Protein AF-0000000075265150 (afdb_homodimer)

Structure (mmCIF, N/CA/C/O backbone):
data_AF-0000000075265150-model_v1
#
loop_
_entity.id
_entity.type
_entity.pdbx_description
1 polymer Cyclin
#
loop_
_atom_site.group_PDB
_atom_site.id
_atom_site.type_symbol
_atom_site.label_atom_id
_atom_site.label_alt_id
_atom_site.label_comp_id
_atom_site.label_asym_id
_atom_site.label_entity_id
_atom_site.label_seq_id
_atom_site.pdbx_PDB_ins_code
_atom_site.Cartn_x
_atom_site.Cartn_y
_atom_site.Cartn_z
_atom_site.occupancy
_atom_site.B_iso_or_equiv
_atom_site.auth_seq_id
_atom_site.auth_comp_id
_atom_site.auth_asym_id
_atom_site.auth_atom_id
_atom_site.pdbx_PDB_model_num
ATOM 1 N N . MET A 1 1 ? -24.859 6.969 15 1 17.39 1 MET A N 1
ATOM 2 C CA . MET A 1 1 ? -23.625 6.465 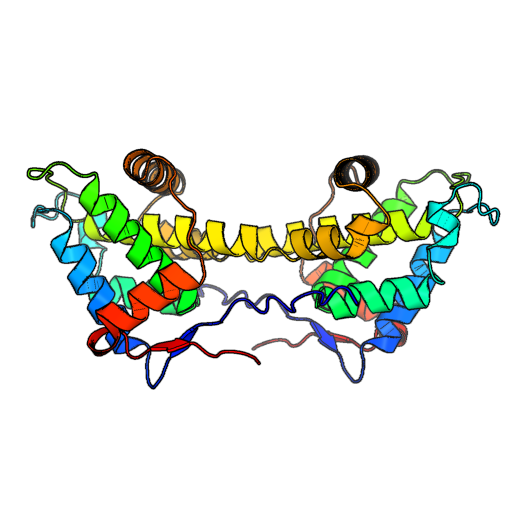15.578 1 17.39 1 MET A CA 1
ATOM 3 C C . MET A 1 1 ? -22.844 5.637 14.562 1 17.39 1 MET A C 1
ATOM 5 O O . MET A 1 1 ? -23.266 4.535 14.203 1 17.39 1 MET A O 1
ATOM 9 N N . MET A 1 2 ? -22.484 6.297 13.523 1 19.95 2 MET A N 1
ATOM 10 C CA . MET A 1 2 ? -22.016 5.691 12.273 1 19.95 2 MET A CA 1
ATOM 11 C C . MET A 1 2 ? -20.828 4.762 12.531 1 19.95 2 MET A C 1
ATOM 13 O O . MET A 1 2 ? -19.812 5.184 13.094 1 19.95 2 MET A O 1
ATOM 17 N N . MET A 1 3 ? -21.172 3.613 12.992 1 20.61 3 MET A N 1
ATOM 18 C CA . MET A 1 3 ? -20.234 2.529 13.258 1 20.61 3 MET A CA 1
ATOM 19 C C . MET A 1 3 ? -19.188 2.43 12.156 1 20.61 3 MET A C 1
ATOM 21 O O . MET A 1 3 ? -19.516 2.244 10.984 1 20.61 3 MET A O 1
ATOM 25 N N . VAL A 1 4 ? -18.453 3.539 11.984 1 28.7 4 VAL A N 1
ATOM 26 C CA . VAL A 1 4 ? -17.266 3.377 11.148 1 28.7 4 VAL A CA 1
ATOM 27 C C . VAL A 1 4 ? -16.719 1.956 11.289 1 28.7 4 VAL A C 1
ATOM 29 O O . VAL A 1 4 ? -16.312 1.546 12.375 1 28.7 4 VAL A O 1
ATOM 32 N N . THR A 1 5 ? -17.469 1.036 10.789 1 29.97 5 THR A N 1
ATOM 33 C CA . THR A 1 5 ? -17.062 -0.361 10.688 1 29.97 5 THR A CA 1
ATOM 34 C C . THR A 1 5 ? -15.57 -0.469 10.438 1 29.97 5 THR A C 1
ATOM 36 O O . THR A 1 5 ? -15.031 0.211 9.562 1 29.97 5 THR A O 1
ATOM 39 N N . GLU A 1 6 ? -14.773 -0.465 11.461 1 33.06 6 GLU A N 1
ATOM 40 C CA . GLU A 1 6 ? -13.375 -0.857 11.641 1 33.06 6 GLU A CA 1
ATOM 41 C C . GLU A 1 6 ? -12.938 -1.839 10.562 1 33.06 6 GLU A C 1
ATOM 43 O O . GLU A 1 6 ? -13.289 -3.02 10.602 1 33.06 6 GLU A O 1
ATOM 48 N N . THR A 1 7 ? -13.328 -1.73 9.422 1 37.16 7 THR A N 1
ATOM 49 C CA . THR A 1 7 ? -13.039 -2.719 8.391 1 37.16 7 THR A CA 1
ATOM 50 C C . THR A 1 7 ? -11.586 -3.18 8.484 1 37.16 7 THR A C 1
ATOM 52 O O . THR A 1 7 ? -10.688 -2.516 7.969 1 37.16 7 THR A O 1
ATOM 55 N N . THR A 1 8 ? -11.141 -3.416 9.641 1 41.34 8 THR A N 1
ATOM 56 C CA . THR A 1 8 ? -10 -4.309 9.773 1 41.34 8 THR A CA 1
ATOM 57 C C . THR A 1 8 ? -10.086 -5.461 8.781 1 41.34 8 THR A C 1
ATOM 59 O O . THR A 1 8 ? -11.055 -6.223 8.789 1 41.34 8 THR A O 1
ATOM 62 N N . SER A 1 9 ? -9.914 -5.219 7.613 1 46.19 9 SER A N 1
ATOM 63 C CA . SER A 1 9 ? -9.945 -6.285 6.613 1 46.19 9 SER A CA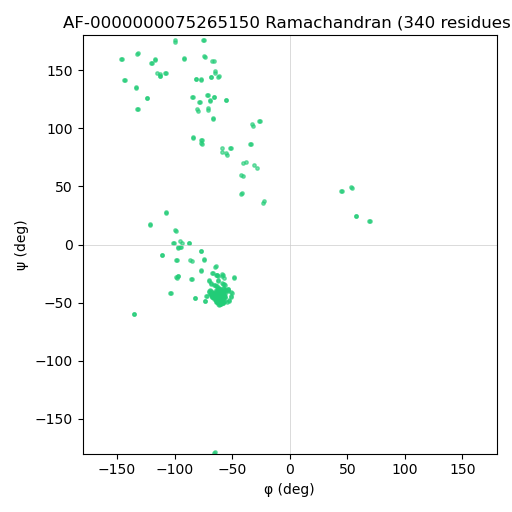 1
ATOM 64 C C . SER A 1 9 ? -9.547 -7.625 7.223 1 46.19 9 SER A C 1
ATOM 66 O O . SER A 1 9 ? -8.586 -7.703 7.988 1 46.19 9 SER A O 1
ATOM 68 N N . PRO A 1 10 ? -10.578 -8.5 7.414 1 49.16 10 PRO A N 1
ATOM 69 C CA . PRO A 1 10 ? -10.234 -9.836 7.883 1 49.16 10 PRO A CA 1
ATOM 70 C C . PRO A 1 10 ? -8.867 -10.305 7.375 1 49.16 10 PRO A C 1
ATOM 72 O O . PRO A 1 10 ? -8.508 -10.031 6.227 1 49.16 10 PRO A O 1
ATOM 75 N N . THR A 1 11 ? -7.945 -10.203 8.289 1 63.84 11 THR A N 1
ATOM 76 C CA . THR A 1 11 ? -6.621 -10.711 7.949 1 63.84 11 THR A CA 1
ATOM 77 C C . THR A 1 11 ? -6.566 -12.227 8.094 1 63.84 11 THR A C 1
ATOM 79 O O . THR A 1 11 ? -7.129 -12.789 9.039 1 63.84 11 THR A O 1
ATOM 82 N N . LEU A 1 12 ? -6.375 -12.891 7.023 1 72.81 12 LEU A N 1
ATOM 83 C CA . LEU A 1 12 ? -6.098 -14.328 7.051 1 72.81 12 LEU A CA 1
ATOM 84 C C . LEU A 1 12 ? -4.754 -14.609 7.715 1 72.81 12 LEU A C 1
ATOM 86 O O . LEU A 1 12 ? -3.785 -13.875 7.496 1 72.81 12 LEU A O 1
ATOM 90 N N . THR A 1 13 ? -4.855 -15.461 8.664 1 74.06 13 THR A N 1
ATOM 91 C CA . THR A 1 13 ? -3.605 -15.898 9.273 1 74.06 13 THR A CA 1
ATOM 92 C C . THR A 1 13 ? -3.416 -17.406 9.117 1 74.06 13 THR A C 1
ATOM 94 O O . THR A 1 13 ? -4.383 -18.141 8.906 1 74.06 13 THR A O 1
ATOM 97 N N . PHE A 1 14 ? -2.188 -17.781 9.18 1 72.31 14 PHE A N 1
ATOM 98 C CA . PHE A 1 14 ? -1.877 -19.203 9.062 1 72.31 14 PHE A CA 1
ATOM 99 C C . PHE A 1 14 ? -2.178 -19.938 10.359 1 72.31 14 PHE A C 1
ATOM 101 O O . PHE A 1 14 ? -1.918 -19.422 11.445 1 72.31 14 PHE A O 1
ATOM 108 N N . ARG A 1 15 ? -2.678 -21.125 10.305 1 69.81 15 ARG A N 1
ATOM 109 C CA . ARG A 1 15 ? -2.885 -21.938 11.492 1 69.81 15 ARG A CA 1
ATOM 110 C C . ARG A 1 15 ? -1.556 -22.453 12.047 1 69.81 15 ARG A C 1
ATOM 112 O O . ARG A 1 15 ? -1.328 -22.422 13.258 1 69.81 15 ARG A O 1
ATOM 119 N N . SER A 1 16 ? -0.742 -22.906 11.18 1 72.94 16 SER A N 1
ATOM 120 C CA . SER A 1 16 ? 0.513 -23.5 11.625 1 72.94 16 SER A CA 1
ATOM 121 C C . SER A 1 16 ? 1.687 -23.016 10.773 1 72.94 16 SER A C 1
ATOM 123 O O . SER A 1 16 ? 2.699 -22.562 11.312 1 72.94 16 SER A O 1
ATOM 125 N N . SER A 1 17 ? 1.645 -23.266 9.445 1 82.38 17 SER A N 1
ATOM 126 C CA . SER A 1 17 ? 2.717 -22.906 8.523 1 82.38 17 SER A CA 1
ATOM 127 C C . SER A 1 17 ? 2.158 -22.516 7.16 1 82.38 17 SER A C 1
ATOM 129 O O . SER A 1 17 ? 1.021 -22.844 6.824 1 82.38 17 SER A O 1
ATOM 131 N N . PRO A 1 18 ? 2.932 -21.828 6.465 1 88.31 18 PRO A N 1
ATOM 132 C CA . PRO A 1 18 ? 2.486 -21.438 5.121 1 88.31 18 PRO A CA 1
ATOM 133 C C . PRO A 1 18 ? 2.584 -22.578 4.117 1 88.31 18 PRO A C 1
ATOM 135 O O . PRO A 1 18 ? 2.078 -22.469 2.998 1 88.31 18 PRO A O 1
ATOM 138 N N . GLU A 1 19 ? 3.113 -23.703 4.445 1 90.19 19 GLU A N 1
ATOM 139 C CA . GLU A 1 19 ? 3.467 -24.781 3.527 1 90.19 19 GLU A CA 1
ATOM 140 C C . GLU A 1 19 ? 2.227 -25.344 2.846 1 90.19 19 GLU A C 1
ATOM 142 O O . GLU A 1 19 ? 2.227 -25.578 1.636 1 90.19 19 GLU A O 1
ATOM 147 N N . PRO A 1 20 ? 1.192 -25.641 3.617 1 88.81 20 PRO A N 1
ATOM 148 C CA . PRO A 1 20 ? 0.007 -26.172 2.949 1 88.81 20 PRO A CA 1
ATOM 149 C C . PRO A 1 20 ? -0.546 -25.234 1.878 1 88.81 20 PRO A C 1
ATOM 151 O O . PRO A 1 20 ? -0.931 -25.688 0.796 1 88.81 20 PRO A O 1
ATOM 154 N N . LEU A 1 21 ? -0.652 -24 2.15 1 90.62 21 LEU A N 1
ATOM 155 C CA . LEU A 1 21 ? -1.151 -23.016 1.196 1 90.62 21 LEU A CA 1
ATOM 156 C C . LEU A 1 21 ? -0.242 -22.938 -0.024 1 90.62 21 LEU A C 1
ATOM 158 O O . LEU A 1 21 ? -0.722 -22.859 -1.157 1 90.62 21 LEU A O 1
ATOM 162 N N . LEU A 1 22 ? 1.057 -22.938 0.179 1 94 22 LEU A N 1
ATOM 163 C CA . LEU A 1 22 ? 2.012 -22.875 -0.923 1 94 22 LEU A CA 1
ATOM 164 C C . LEU A 1 22 ? 1.916 -24.125 -1.789 1 94 22 LEU A C 1
ATOM 166 O O . LEU A 1 22 ? 2.006 -24.047 -3.016 1 94 22 LEU A O 1
ATOM 170 N N . SER A 1 23 ? 1.795 -25.234 -1.116 1 93.19 23 SER A N 1
ATOM 171 C CA . SER A 1 23 ? 1.625 -26.484 -1.846 1 93.19 23 SER A CA 1
ATOM 172 C C . SER A 1 23 ? 0.352 -26.469 -2.684 1 93.19 23 SER A C 1
ATOM 174 O O . SER A 1 23 ? 0.346 -26.938 -3.822 1 93.19 23 SER A O 1
ATOM 176 N N . TYR A 1 24 ? -0.684 -26 -2.074 1 93 24 TYR A N 1
ATOM 177 C CA . TYR A 1 24 ? -1.94 -25.875 -2.805 1 93 24 TYR A CA 1
ATOM 178 C C . TYR A 1 24 ? -1.782 -24.938 -4.004 1 93 24 TYR A C 1
ATOM 180 O O . TYR A 1 24 ? -2.346 -25.203 -5.074 1 93 24 TYR A O 1
ATOM 188 N N . MET A 1 25 ? -1.113 -23.875 -3.861 1 94.19 25 MET A N 1
ATOM 189 C CA . MET A 1 25 ? -0.831 -22.938 -4.941 1 94.19 25 MET A CA 1
ATOM 190 C C . MET A 1 25 ? -0.137 -23.641 -6.105 1 94.19 25 MET A C 1
ATOM 192 O O . MET A 1 25 ? -0.49 -23.422 -7.266 1 94.19 25 MET A O 1
ATOM 196 N N . VAL A 1 26 ? 0.837 -24.453 -5.789 1 95.25 26 VAL A N 1
ATOM 197 C CA . VAL A 1 26 ? 1.575 -25.188 -6.805 1 95.25 26 VAL A CA 1
ATOM 198 C C . VAL A 1 26 ? 0.621 -26.109 -7.574 1 95.25 26 VAL A C 1
ATOM 200 O O . VAL A 1 26 ? 0.629 -26.125 -8.805 1 95.25 26 VAL A O 1
ATOM 203 N N . SER A 1 27 ? -0.129 -26.844 -6.848 1 94.06 27 SER A N 1
ATOM 204 C CA . SER A 1 27 ? -1.061 -27.781 -7.461 1 94.06 27 SER A CA 1
ATOM 205 C C . SER A 1 27 ? -2.066 -27.078 -8.352 1 94.06 27 SER A C 1
ATOM 207 O O . SER A 1 27 ? -2.404 -27.562 -9.438 1 94.06 27 SER A O 1
ATOM 209 N N . ASN A 1 28 ? -2.596 -25.969 -7.863 1 93.06 28 ASN A N 1
ATOM 210 C CA . ASN A 1 28 ? -3.576 -25.188 -8.609 1 93.06 28 ASN A CA 1
ATOM 211 C C . ASN A 1 28 ? -2.998 -24.672 -9.922 1 93.06 28 ASN A C 1
ATOM 213 O O . ASN A 1 28 ? -3.643 -24.766 -10.969 1 93.06 28 ASN A O 1
ATOM 217 N N . ILE A 1 29 ? -1.818 -24.109 -9.891 1 93.94 29 ILE A N 1
ATOM 218 C CA . ILE A 1 29 ? -1.186 -23.516 -11.055 1 93.94 29 ILE A CA 1
ATOM 219 C C . ILE A 1 29 ? -0.834 -24.594 -12.078 1 93.94 29 ILE A C 1
ATOM 221 O O . ILE A 1 29 ? -0.974 -24.391 -13.281 1 93.94 29 ILE A O 1
ATOM 225 N N . ASP A 1 30 ? -0.317 -25.688 -11.562 1 87.81 30 ASP A N 1
ATOM 226 C CA . ASP A 1 30 ? 0.061 -26.812 -12.422 1 87.81 30 ASP A CA 1
ATOM 227 C C . ASP A 1 30 ? -1.137 -27.312 -13.219 1 87.8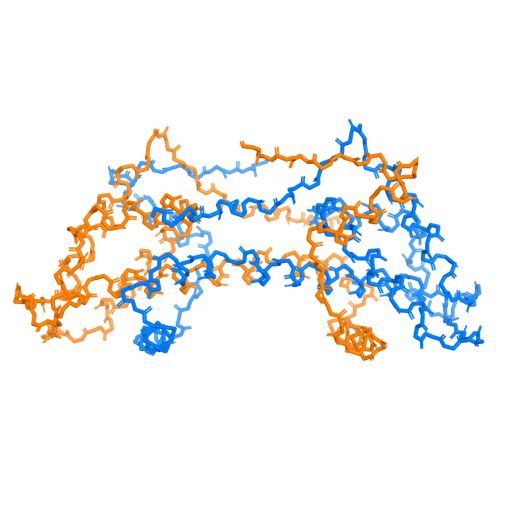1 30 ASP A C 1
ATOM 229 O O . ASP A 1 30 ? -0.976 -27.828 -14.336 1 87.81 30 ASP A O 1
ATOM 233 N N . ASP A 1 31 ? -2.287 -27.109 -12.695 1 87 31 ASP A N 1
ATOM 234 C CA . ASP A 1 31 ? -3.498 -27.641 -13.305 1 87 31 ASP A CA 1
ATOM 235 C C . ASP A 1 31 ? -4.148 -26.609 -14.227 1 87 31 ASP A C 1
ATOM 237 O O . ASP A 1 31 ? -5.195 -26.875 -14.82 1 87 31 ASP A O 1
ATOM 241 N N . LEU A 1 32 ? -3.623 -25.5 -14.398 1 89.5 32 LEU A N 1
ATOM 242 C CA . LEU A 1 32 ? -4.285 -24.422 -15.109 1 89.5 32 LEU A CA 1
ATOM 243 C C . LEU A 1 32 ? -4.137 -24.578 -16.609 1 89.5 32 LEU A C 1
ATOM 245 O O . LEU A 1 32 ? -5.09 -24.359 -17.359 1 89.5 32 LEU A O 1
ATOM 249 N N . VAL A 1 33 ? -2.916 -24.875 -17.094 1 87.69 33 VAL A N 1
ATOM 250 C CA . VAL A 1 33 ? -2.633 -24.938 -18.516 1 87.69 33 VAL A CA 1
ATOM 251 C C . VAL A 1 33 ? -1.634 -26.062 -18.797 1 87.69 33 VAL A C 1
ATOM 253 O O . VAL A 1 33 ? -0.79 -26.375 -17.953 1 87.69 33 VAL A O 1
ATOM 256 N N . GLN A 1 34 ? -1.859 -26.734 -19.906 1 88.5 34 GLN A N 1
ATOM 257 C CA . GLN A 1 34 ? -0.873 -27.719 -20.344 1 88.5 34 GLN A CA 1
ATOM 258 C C . GLN A 1 34 ? 0.398 -27.047 -20.844 1 88.5 34 GLN A C 1
ATOM 260 O O . GLN A 1 34 ? 0.355 -26.266 -21.797 1 88.5 34 GLN A O 1
ATOM 265 N N . CYS A 1 35 ? 1.441 -27.297 -20.219 1 89.69 35 CYS A N 1
ATOM 266 C CA . CYS A 1 35 ? 2.666 -26.578 -20.562 1 89.69 35 CYS A CA 1
ATOM 267 C C . CYS A 1 35 ? 3.719 -27.531 -21.125 1 89.69 35 CYS A C 1
ATOM 269 O O . CYS A 1 35 ? 3.744 -28.703 -20.766 1 89.69 35 CYS A O 1
ATOM 271 N N . SER A 1 36 ? 4.484 -27.016 -22 1 90.12 36 SER A N 1
ATOM 272 C CA . SER A 1 36 ? 5.625 -27.75 -22.531 1 90.12 36 SER A CA 1
ATOM 273 C C . SER A 1 36 ? 6.633 -28.078 -21.438 1 90.12 36 SER A C 1
ATOM 275 O O . SER A 1 36 ? 6.836 -27.297 -20.516 1 90.12 36 SER A O 1
ATOM 277 N N . LYS A 1 37 ? 7.223 -29.188 -21.547 1 88.81 37 LYS A N 1
ATOM 278 C CA . LYS A 1 37 ? 8.258 -29.578 -20.594 1 88.81 37 LYS A CA 1
ATOM 279 C C . LYS A 1 37 ? 9.648 -29.203 -21.125 1 88.81 37 LYS A C 1
ATOM 281 O O . LYS A 1 37 ? 10.641 -29.328 -20.406 1 88.81 37 LYS A O 1
ATOM 286 N N . GLU A 1 38 ? 9.68 -28.688 -22.234 1 89.12 38 GLU A N 1
ATOM 287 C CA . GLU A 1 38 ? 10.953 -28.344 -22.859 1 89.12 38 GLU A CA 1
ATOM 288 C C . GLU A 1 38 ? 11.445 -26.969 -22.391 1 89.12 38 GLU A C 1
ATOM 290 O O . GLU A 1 38 ? 10.688 -26 -22.422 1 89.12 38 GLU A O 1
ATOM 295 N N . ARG A 1 39 ? 12.641 -26.938 -21.922 1 89.56 39 ARG A N 1
ATOM 296 C CA . ARG A 1 39 ? 13.297 -25.688 -21.578 1 89.56 39 ARG A CA 1
ATOM 297 C C . ARG A 1 39 ? 13.93 -25.047 -22.812 1 89.56 39 ARG A C 1
ATOM 299 O O . ARG A 1 39 ? 15.109 -25.266 -23.094 1 89.56 39 ARG A O 1
ATOM 306 N N . ARG A 1 40 ? 13.258 -24.219 -23.484 1 86.88 40 ARG A N 1
ATOM 307 C CA . ARG A 1 40 ? 13.641 -23.672 -24.781 1 86.88 40 ARG A CA 1
ATOM 308 C C . ARG A 1 40 ? 14.562 -22.469 -24.625 1 86.88 40 ARG A C 1
ATOM 310 O O . ARG A 1 40 ? 15.391 -22.188 -25.5 1 86.88 40 ARG A O 1
ATOM 317 N N . TYR A 1 41 ? 14.438 -21.734 -23.578 1 88.56 41 TYR A N 1
ATOM 318 C CA . TYR A 1 41 ? 15.18 -20.484 -23.438 1 88.56 41 TYR A CA 1
ATOM 319 C C . TYR A 1 41 ? 16.125 -20.562 -22.25 1 88.56 41 TYR A C 1
ATOM 321 O O . TYR A 1 41 ? 15.953 -21.391 -21.359 1 88.56 41 TYR A O 1
ATOM 329 N N . TYR A 1 42 ? 17.109 -19.703 -22.281 1 88.5 42 TYR A N 1
ATOM 330 C CA . TYR A 1 42 ? 18.094 -19.641 -21.219 1 88.5 42 TYR A CA 1
ATOM 331 C C . TYR A 1 42 ? 17.438 -19.375 -19.875 1 88.5 42 TYR A C 1
ATOM 333 O O . TYR A 1 42 ? 17.828 -19.984 -18.859 1 88.5 42 TYR A O 1
ATOM 341 N N . GLN A 1 43 ? 16.484 -18.516 -19.891 1 88.62 43 GLN A N 1
ATOM 342 C CA . GLN A 1 43 ? 15.773 -18.172 -18.656 1 88.62 43 GLN A CA 1
ATOM 343 C C . GLN A 1 43 ? 15.141 -19.406 -18.031 1 88.62 43 GLN A C 1
ATOM 345 O O . GLN A 1 43 ? 15.055 -19.516 -16.797 1 88.62 43 GLN A O 1
ATOM 350 N N . HIS A 1 44 ? 14.703 -20.359 -18.891 1 91.81 44 HIS A N 1
ATOM 351 C CA . HIS A 1 44 ? 14.086 -21.578 -18.406 1 91.81 44 HIS A CA 1
ATOM 352 C C . HIS A 1 44 ? 15.062 -22.391 -17.562 1 91.81 44 HIS A C 1
ATOM 354 O O . HIS A 1 44 ? 14.672 -23.047 -16.594 1 91.81 44 HIS A O 1
ATOM 360 N N . MET A 1 45 ? 16.312 -22.25 -17.938 1 90.88 45 MET A N 1
ATOM 361 C CA . MET A 1 45 ? 17.344 -23.031 -17.266 1 90.88 45 MET A CA 1
ATOM 362 C C . MET A 1 45 ? 17.672 -22.438 -15.898 1 90.88 45 MET A C 1
ATOM 364 O O . MET A 1 45 ? 18.156 -23.141 -15.008 1 90.88 45 MET A O 1
ATOM 368 N N . LEU A 1 46 ? 17.375 -21.234 -15.75 1 92.38 46 LEU A N 1
ATOM 369 C CA . LEU A 1 46 ? 17.672 -20.547 -14.5 1 92.38 46 LEU A CA 1
ATOM 370 C C . LEU A 1 46 ? 16.547 -20.734 -13.492 1 92.38 46 LEU A C 1
ATOM 372 O O . LEU A 1 46 ? 16.719 -20.469 -12.297 1 92.38 46 LEU A O 1
ATOM 376 N N . LEU A 1 47 ? 15.414 -21.203 -13.906 1 93.62 47 LEU A N 1
ATOM 377 C CA . LEU A 1 47 ? 14.242 -21.344 -13.039 1 93.62 47 LEU A CA 1
ATOM 378 C C . LEU A 1 47 ? 14.359 -22.594 -12.164 1 93.62 47 LEU A C 1
ATOM 380 O O . LEU A 1 47 ? 14.602 -23.688 -12.672 1 93.62 47 LEU A O 1
ATOM 384 N N . PRO A 1 48 ? 14.297 -22.406 -10.867 1 94.94 48 PRO A N 1
ATOM 385 C CA . PRO A 1 48 ? 14.117 -23.609 -10.055 1 94.94 48 PRO A CA 1
ATOM 386 C C . PRO A 1 48 ? 12.773 -24.297 -10.289 1 94.94 48 PRO A C 1
ATOM 388 O O . PRO A 1 48 ? 12.008 -23.875 -11.164 1 94.94 48 PRO A O 1
ATOM 391 N N . ASP A 1 49 ? 12.531 -25.391 -9.555 1 94.94 49 ASP A N 1
ATOM 392 C CA . ASP A 1 49 ? 11.211 -26.016 -9.688 1 94.94 49 ASP A CA 1
ATOM 393 C C . ASP A 1 49 ? 10.125 -25.094 -9.125 1 94.94 49 ASP A C 1
ATOM 395 O O . ASP A 1 49 ? 10.398 -24.219 -8.305 1 94.94 49 ASP A O 1
ATOM 399 N N . LEU A 1 50 ? 8.953 -25.312 -9.562 1 95.31 50 LEU A N 1
ATOM 400 C CA . LEU A 1 50 ? 7.848 -24.391 -9.297 1 95.31 50 LEU A CA 1
ATOM 401 C C . LEU A 1 50 ? 7.625 -24.234 -7.793 1 95.31 50 LEU A C 1
ATOM 403 O O . LEU A 1 50 ? 7.484 -23.109 -7.301 1 95.31 50 LEU A O 1
ATOM 407 N N . PRO A 1 51 ? 7.578 -25.312 -6.973 1 96.5 51 PRO A N 1
ATOM 408 C CA . PRO A 1 51 ? 7.391 -25.141 -5.531 1 96.5 51 PRO A CA 1
ATOM 409 C C . PRO A 1 51 ? 8.469 -24.281 -4.887 1 96.5 51 PRO A C 1
ATOM 411 O O . PRO A 1 51 ? 8.172 -23.438 -4.039 1 96.5 51 PRO A O 1
ATOM 414 N N . THR A 1 52 ? 9.711 -24.484 -5.289 1 96.44 52 THR A N 1
ATOM 415 C CA . THR A 1 52 ? 10.82 -23.703 -4.758 1 96.44 52 THR A CA 1
ATOM 416 C C . THR A 1 52 ? 10.695 -22.234 -5.164 1 96.44 52 THR A C 1
ATOM 418 O O . THR A 1 52 ? 10.953 -21.344 -4.359 1 96.44 52 THR A O 1
ATOM 421 N N . PHE A 1 53 ? 10.367 -22.062 -6.398 1 96.25 53 PHE A N 1
ATOM 422 C CA . PHE A 1 53 ? 10.188 -20.719 -6.91 1 96.25 53 PHE A CA 1
ATOM 423 C C . PHE A 1 53 ? 9.117 -19.969 -6.121 1 96.25 53 PHE A C 1
ATOM 425 O O . PHE A 1 53 ? 9.336 -18.844 -5.688 1 96.25 53 PHE A O 1
ATOM 432 N N . ILE A 1 54 ? 7.949 -20.547 -5.922 1 96.44 54 ILE A N 1
ATOM 433 C CA . ILE A 1 54 ? 6.82 -19.938 -5.227 1 96.44 54 ILE A CA 1
ATOM 434 C C . ILE A 1 54 ? 7.207 -19.625 -3.781 1 96.44 54 ILE A C 1
ATOM 436 O O . ILE A 1 54 ? 6.91 -18.547 -3.27 1 96.44 54 ILE A O 1
ATOM 440 N N . LYS A 1 55 ? 7.867 -20.547 -3.156 1 94.56 55 LYS A N 1
ATOM 441 C CA . LYS A 1 55 ? 8.32 -20.359 -1.78 1 94.56 55 LYS A CA 1
ATOM 442 C C . LYS A 1 55 ? 9.297 -19.188 -1.681 1 94.56 55 LYS A C 1
ATOM 444 O O . LYS A 1 55 ? 9.227 -18.391 -0.745 1 94.56 55 LYS A O 1
ATOM 449 N N . LEU A 1 56 ? 10.195 -19.109 -2.637 1 94 56 LEU A N 1
ATOM 450 C CA . LEU A 1 56 ? 11.188 -18.047 -2.66 1 94 56 LEU A CA 1
ATOM 451 C C . LEU A 1 56 ? 10.516 -16.688 -2.775 1 94 56 LEU A C 1
ATOM 453 O O . LEU A 1 56 ? 10.844 -15.758 -2.027 1 94 56 LEU A O 1
ATOM 457 N N . VAL A 1 57 ? 9.664 -16.547 -3.725 1 93.38 57 VAL A N 1
ATOM 458 C CA . VAL A 1 57 ? 8.977 -15.273 -3.938 1 93.38 57 VAL A CA 1
ATOM 459 C C . VAL A 1 57 ? 8.156 -14.914 -2.699 1 93.38 57 VAL A C 1
ATOM 461 O O . VAL A 1 57 ? 8.141 -13.758 -2.266 1 93.38 57 VAL A O 1
ATOM 464 N N . TYR A 1 58 ? 7.398 -15.906 -2.154 1 92.69 58 TYR A N 1
ATOM 465 C CA . TYR A 1 58 ? 6.609 -15.719 -0.942 1 92.69 58 TYR A CA 1
ATOM 466 C C . TYR A 1 58 ? 7.465 -15.156 0.183 1 92.69 58 TYR A C 1
ATOM 468 O O . TYR A 1 58 ? 7.094 -14.164 0.821 1 92.69 58 TYR A O 1
ATOM 476 N N . GLN A 1 59 ? 8.602 -15.758 0.387 1 89.19 59 GLN A N 1
ATOM 477 C CA . GLN A 1 59 ? 9.469 -15.398 1.503 1 89.19 59 GLN A CA 1
ATOM 478 C C . GLN A 1 59 ? 10.156 -14.055 1.255 1 89.19 59 GLN A C 1
ATOM 480 O O . GLN A 1 59 ? 10.156 -13.18 2.125 1 89.19 59 GLN A O 1
ATOM 485 N N . LYS A 1 60 ? 10.719 -13.891 0.121 1 87.06 60 LYS A N 1
ATOM 486 C CA . LYS A 1 60 ? 11.516 -12.703 -0.161 1 87.06 60 LYS A CA 1
ATOM 487 C C . LYS A 1 60 ? 10.633 -11.469 -0.277 1 87.06 60 LYS A C 1
ATOM 489 O O . LYS A 1 60 ? 11.062 -10.359 0.067 1 87.06 60 LYS A O 1
ATOM 494 N N . CYS A 1 61 ? 9.383 -11.711 -0.757 1 84.88 61 CYS A N 1
ATOM 495 C CA . CYS A 1 61 ? 8.477 -10.578 -0.918 1 84.88 61 CYS A CA 1
ATOM 496 C C . CYS A 1 61 ? 7.551 -10.453 0.286 1 84.88 61 CYS A C 1
ATOM 498 O O . CYS A 1 61 ? 6.699 -9.562 0.327 1 84.88 61 CYS A O 1
ATOM 500 N N . HIS A 1 62 ? 7.625 -11.281 1.2 1 80.94 62 HIS A N 1
ATOM 501 C CA . HIS A 1 62 ? 6.836 -11.266 2.428 1 80.94 62 HIS A CA 1
ATOM 502 C C . HIS A 1 62 ? 5.344 -11.18 2.123 1 80.94 62 HIS A C 1
ATOM 504 O O . HIS A 1 62 ? 4.641 -10.328 2.67 1 80.94 62 HIS A O 1
ATOM 510 N N . LEU A 1 63 ? 4.902 -12.008 1.257 1 85.81 63 LEU A N 1
ATOM 511 C CA . LEU A 1 63 ? 3.49 -12.031 0.894 1 85.81 63 LEU A CA 1
ATOM 512 C C . LEU A 1 63 ? 2.637 -12.531 2.055 1 85.81 63 LEU A C 1
ATOM 514 O O . LEU A 1 63 ? 3.053 -13.422 2.795 1 85.81 63 LEU A O 1
ATOM 518 N N . THR A 1 64 ? 1.5 -12.016 2.229 1 81 64 THR A N 1
ATOM 519 C CA . THR A 1 64 ? 0.576 -12.422 3.281 1 81 64 THR A CA 1
ATOM 520 C C . THR A 1 64 ? -0.373 -13.508 2.781 1 81 64 THR A C 1
ATOM 522 O O . THR A 1 64 ? -0.539 -13.688 1.573 1 81 64 THR A O 1
ATOM 525 N N . PRO A 1 65 ? -0.978 -14.258 3.691 1 85.75 65 PRO A N 1
ATOM 526 C CA . PRO A 1 65 ? -1.974 -15.25 3.281 1 85.75 65 PRO A CA 1
ATOM 527 C C . PRO A 1 65 ? -3.131 -14.641 2.496 1 85.75 65 PRO A C 1
ATOM 529 O O . PRO A 1 65 ? -3.678 -15.273 1.594 1 85.75 65 PRO A O 1
ATOM 532 N N . THR A 1 66 ? -3.516 -13.461 2.795 1 83.69 66 THR A N 1
ATOM 533 C CA . THR A 1 66 ? -4.598 -12.773 2.1 1 83.69 66 THR A CA 1
ATOM 534 C C . THR A 1 66 ? -4.25 -12.57 0.627 1 83.69 66 THR A C 1
ATOM 536 O O . THR A 1 66 ? -5.07 -12.844 -0.253 1 83.69 66 THR A O 1
ATOM 539 N N . VAL A 1 67 ? -3.043 -12.125 0.361 1 88.31 67 VAL A N 1
ATOM 540 C CA . VAL A 1 67 ? -2.59 -11.922 -1.012 1 88.31 67 VAL A CA 1
ATOM 541 C C . VAL A 1 67 ? -2.596 -13.258 -1.761 1 88.31 67 VAL A C 1
ATOM 543 O O . VAL A 1 67 ? -3.031 -13.328 -2.912 1 88.31 67 VAL A O 1
ATOM 546 N N . LEU A 1 68 ? -2.123 -14.297 -1.095 1 91.88 68 LEU A N 1
ATOM 547 C CA . LEU A 1 68 ? -2.066 -15.617 -1.711 1 91.88 68 LEU A CA 1
ATOM 548 C C . LEU A 1 68 ? -3.467 -16.125 -2.047 1 91.88 68 LEU A C 1
ATOM 550 O O . LEU A 1 68 ? -3.693 -16.656 -3.135 1 91.88 68 LEU A O 1
ATOM 554 N N . VAL A 1 69 ? -4.383 -15.953 -1.135 1 91.56 69 VAL A N 1
ATOM 555 C CA . VAL A 1 69 ? -5.75 -16.422 -1.328 1 91.56 69 VAL A CA 1
ATOM 556 C C . VAL A 1 69 ? -6.406 -15.656 -2.471 1 91.56 69 VAL A C 1
ATOM 558 O O . VAL A 1 69 ? -7.051 -16.25 -3.338 1 91.56 69 VAL A O 1
ATOM 561 N N . ILE A 1 70 ? -6.293 -14.414 -2.492 1 92.38 70 ILE A N 1
ATOM 562 C CA . ILE A 1 70 ? -6.855 -13.609 -3.568 1 92.38 70 ILE A CA 1
ATOM 563 C C . ILE A 1 70 ? -6.23 -14.016 -4.902 1 92.38 70 ILE A C 1
ATOM 565 O O . ILE A 1 70 ? -6.93 -14.133 -5.91 1 92.38 70 ILE A O 1
ATOM 569 N N . GLY A 1 71 ? -4.891 -14.148 -4.902 1 95.94 71 GLY A N 1
ATOM 570 C CA . GLY A 1 71 ? -4.23 -14.672 -6.09 1 95.94 71 GLY A CA 1
ATOM 571 C C . GLY A 1 71 ? -4.836 -15.969 -6.586 1 95.94 71 GLY A C 1
ATOM 572 O O . GLY A 1 71 ? -5.027 -16.156 -7.789 1 95.94 71 GLY A O 1
ATOM 573 N N . LEU A 1 72 ? -5.117 -16.875 -5.691 1 95.06 72 LEU A N 1
ATOM 574 C CA . LEU A 1 72 ? -5.73 -18.156 -6.035 1 95.06 72 LEU A CA 1
ATOM 575 C C . LEU A 1 72 ? -7.117 -17.953 -6.633 1 95.06 72 LEU A C 1
ATOM 577 O O . LEU A 1 72 ? -7.492 -18.625 -7.59 1 95.06 72 LEU A O 1
ATOM 581 N N . ILE A 1 73 ? -7.895 -17.094 -6.051 1 95.25 73 ILE A N 1
ATOM 582 C CA . ILE A 1 73 ? -9.211 -16.766 -6.59 1 95.25 73 ILE A CA 1
ATOM 583 C C . ILE A 1 73 ? -9.07 -16.266 -8.023 1 95.25 73 ILE A C 1
ATOM 585 O O . ILE A 1 73 ? -9.828 -16.672 -8.906 1 95.25 73 ILE A O 1
ATOM 589 N N . TYR A 1 74 ? -8.094 -15.391 -8.258 1 96.69 74 TYR A N 1
ATOM 590 C CA . TYR A 1 74 ? -7.855 -14.867 -9.602 1 96.69 74 TYR A CA 1
ATOM 591 C C . TYR A 1 74 ? -7.473 -15.984 -10.562 1 96.69 74 TYR A C 1
ATOM 593 O O . TYR A 1 74 ? -7.906 -15.992 -11.719 1 96.69 74 TYR A O 1
ATOM 601 N N . LEU A 1 75 ? -6.637 -16.859 -10.148 1 96 75 LEU A N 1
ATOM 602 C CA . LEU A 1 75 ? -6.242 -17.984 -10.984 1 96 75 LEU A CA 1
ATOM 603 C C . LEU A 1 75 ? -7.449 -18.859 -11.328 1 96 75 LEU A C 1
ATOM 605 O O . LEU A 1 75 ? -7.551 -19.375 -12.445 1 96 75 LEU A O 1
ATOM 609 N N . GLU A 1 76 ? -8.336 -19.031 -10.383 1 93.69 76 GLU A N 1
ATOM 610 C CA . GLU A 1 76 ? -9.562 -19.781 -10.656 1 93.69 76 GLU A CA 1
ATOM 611 C C . GLU A 1 76 ? -10.414 -19.062 -11.695 1 93.69 76 GLU A C 1
ATOM 613 O O . GLU A 1 76 ? -10.984 -19.703 -12.586 1 93.69 76 GLU A O 1
ATOM 618 N N . ARG A 1 77 ? -10.562 -17.812 -11.5 1 94.69 77 ARG A N 1
ATOM 619 C CA . ARG A 1 77 ? -11.297 -17.016 -12.484 1 94.69 77 ARG A CA 1
ATOM 620 C C . ARG A 1 77 ? -10.664 -17.141 -13.867 1 94.69 77 ARG A C 1
ATOM 622 O O . ARG A 1 77 ? -11.367 -17.25 -14.867 1 94.69 77 ARG A O 1
ATOM 629 N N . LEU A 1 78 ? -9.336 -17.078 -13.891 1 94.69 78 LEU A N 1
ATOM 630 C CA . LEU A 1 78 ? -8.594 -17.203 -15.133 1 94.69 78 LEU A CA 1
ATOM 631 C C . LEU A 1 78 ? -8.883 -18.531 -15.812 1 94.69 78 LEU A C 1
ATOM 633 O O . LEU A 1 78 ? -9.078 -18.594 -17.031 1 94.69 78 LEU A O 1
ATOM 637 N N . LYS A 1 79 ? -8.844 -19.562 -15.055 1 92.44 79 LYS A N 1
ATOM 638 C CA . LYS A 1 79 ? -9.086 -20.906 -15.562 1 92.44 79 LYS A CA 1
ATOM 639 C C . LYS A 1 79 ? -10.445 -20.984 -16.266 1 92.44 79 LYS A C 1
ATOM 641 O O . LYS A 1 79 ? -10.586 -21.656 -17.281 1 92.44 79 LYS A O 1
ATOM 646 N N . LYS A 1 80 ? -11.422 -20.328 -15.68 1 92.62 80 LYS A N 1
ATOM 647 C CA . LYS A 1 80 ? -12.773 -20.344 -16.234 1 92.62 80 LYS A CA 1
ATOM 648 C C . LYS A 1 80 ? -12.836 -19.625 -17.578 1 92.62 80 LYS A C 1
ATOM 650 O O . LYS A 1 80 ? -13.695 -19.922 -18.406 1 92.62 80 LYS A O 1
ATOM 655 N N . ASN A 1 81 ? -11.953 -18.75 -17.812 1 92.56 81 ASN A N 1
ATOM 656 C CA . ASN A 1 81 ? -11.977 -17.922 -19.016 1 92.56 81 ASN A CA 1
AT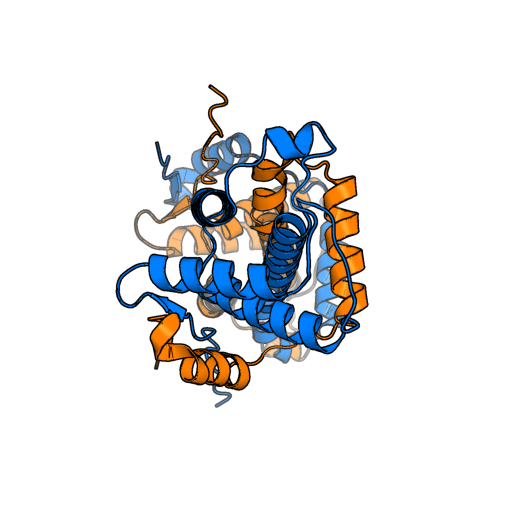OM 657 C C . ASN A 1 81 ? -11.047 -18.469 -20.094 1 92.56 81 ASN A C 1
ATOM 659 O O . ASN A 1 81 ? -11.078 -18 -21.234 1 92.56 81 ASN A O 1
ATOM 663 N N . LEU A 1 82 ? -10.188 -19.391 -19.719 1 88.81 82 LEU A N 1
ATOM 664 C CA . LEU A 1 82 ? -9.242 -19.953 -20.672 1 88.81 82 LEU A CA 1
ATOM 665 C C . LEU A 1 82 ? -9.898 -21.047 -21.516 1 88.81 82 LEU A C 1
ATOM 667 O O . LEU A 1 82 ? -10.711 -21.812 -21 1 88.81 82 LEU A O 1
ATOM 671 N N . PRO A 1 83 ? -9.523 -21.078 -22.75 1 85.5 83 PRO A N 1
ATOM 672 C CA . PRO A 1 83 ? -10 -22.203 -23.578 1 85.5 83 PRO A CA 1
ATOM 673 C C . PRO A 1 83 ? -9.445 -23.547 -23.109 1 85.5 83 PRO A C 1
ATOM 675 O O . PRO A 1 83 ? -8.352 -23.609 -22.562 1 85.5 83 PRO A O 1
ATOM 678 N N . ASP A 1 84 ? -10.156 -24.641 -23.266 1 79.38 84 ASP A N 1
ATOM 679 C CA . ASP A 1 84 ? -9.797 -25.984 -22.812 1 79.38 84 ASP A CA 1
ATOM 680 C C . ASP A 1 84 ? -8.477 -26.438 -23.422 1 79.38 84 ASP A C 1
ATOM 682 O O . ASP A 1 84 ? -7.723 -27.203 -22.812 1 79.38 84 ASP A O 1
ATOM 686 N N . GLN A 1 85 ? -8.133 -25.969 -24.531 1 80.5 85 GLN A N 1
ATOM 687 C CA . GLN A 1 85 ? -6.949 -26.469 -25.219 1 80.5 85 GLN A CA 1
ATOM 688 C C . GLN A 1 85 ? -5.812 -25.438 -25.172 1 80.5 85 GLN A C 1
ATOM 690 O O . GLN A 1 85 ? -4.926 -25.453 -26.031 1 80.5 85 GLN A O 1
ATOM 695 N N . ALA A 1 86 ? -5.832 -24.656 -24.188 1 82.19 86 ALA A N 1
ATOM 696 C CA . ALA A 1 86 ? -4.758 -23.656 -24.109 1 82.19 86 ALA A CA 1
ATOM 697 C C . ALA A 1 86 ? -3.426 -24.312 -23.781 1 82.19 86 ALA A C 1
ATOM 699 O O . ALA A 1 86 ? -3.371 -25.234 -22.938 1 82.19 86 ALA A O 1
ATOM 700 N N . GLN A 1 87 ? -2.445 -24.016 -24.562 1 88.19 87 GLN A N 1
ATOM 701 C CA . GLN A 1 87 ? -1.098 -24.531 -24.344 1 88.19 87 GLN A CA 1
ATOM 702 C C . GLN A 1 87 ? -0.139 -23.406 -23.953 1 88.19 87 GLN A C 1
ATOM 704 O O . GLN A 1 87 ? -0.307 -22.266 -24.391 1 88.19 87 GLN A O 1
ATOM 709 N N . GLY A 1 88 ? 0.796 -23.75 -23.094 1 90.31 88 GLY A N 1
ATOM 710 C CA . GLY A 1 88 ? 1.78 -22.781 -22.656 1 90.31 88 GLY A CA 1
ATOM 711 C C . GLY A 1 88 ? 3.203 -23.297 -22.719 1 90.31 88 GLY A C 1
ATOM 712 O O . GLY A 1 88 ? 3.424 -24.5 -22.906 1 90.31 88 GLY A O 1
ATOM 713 N N . GLU A 1 89 ? 4.141 -22.391 -22.641 1 92.69 89 GLU A N 1
ATOM 714 C CA . GLU A 1 89 ? 5.562 -22.734 -22.578 1 92.69 89 GLU A CA 1
ATOM 715 C C . GLU A 1 89 ? 5.941 -23.25 -21.188 1 92.69 89 GLU A C 1
ATOM 717 O O . GLU A 1 89 ? 5.109 -23.266 -20.281 1 92.69 89 GLU A O 1
ATOM 722 N N . TYR A 1 90 ? 7.223 -23.672 -21.031 1 93.69 90 TYR A N 1
ATOM 723 C CA . TYR A 1 90 ? 7.738 -24.25 -19.797 1 93.69 90 TYR A CA 1
ATOM 724 C C . TYR A 1 90 ? 7.48 -23.328 -18.609 1 93.69 90 TYR A C 1
ATOM 726 O O . TYR A 1 90 ? 7.156 -23.781 -17.516 1 93.69 90 TYR A O 1
ATOM 734 N N . ASP A 1 91 ? 7.625 -22 -18.859 1 94.69 91 ASP A N 1
ATOM 735 C CA . ASP A 1 91 ? 7.609 -21.094 -17.719 1 94.69 91 ASP A CA 1
ATOM 736 C C . ASP A 1 91 ? 6.238 -20.438 -17.562 1 94.69 91 ASP A C 1
ATOM 738 O O . ASP A 1 91 ? 6.078 -19.5 -16.781 1 94.69 91 ASP A O 1
ATOM 742 N N . THR A 1 92 ? 5.23 -20.953 -18.266 1 94.31 92 THR A N 1
ATOM 743 C CA . THR A 1 92 ? 3.885 -20.406 -18.188 1 94.31 92 THR A CA 1
ATOM 744 C C . THR A 1 92 ? 3.365 -20.453 -16.75 1 94.31 92 THR A C 1
ATOM 746 O O . THR A 1 92 ? 2.816 -19.484 -16.234 1 94.31 92 THR A O 1
ATOM 749 N N . PRO A 1 93 ? 3.576 -21.531 -16.016 1 95.25 93 PRO A N 1
ATOM 750 C CA . PRO A 1 93 ? 3.117 -21.578 -14.625 1 95.25 93 PRO A CA 1
ATOM 751 C C . PRO A 1 93 ? 3.779 -20.5 -13.758 1 95.25 93 PRO A C 1
ATOM 753 O O . PRO A 1 93 ? 3.129 -19.922 -12.883 1 95.25 93 PRO A O 1
ATOM 756 N N . TYR A 1 94 ? 5.047 -20.234 -14 1 95.88 94 TYR A N 1
ATOM 757 C CA . TYR A 1 94 ? 5.773 -19.203 -13.273 1 95.88 94 TYR A CA 1
ATOM 758 C C . TYR A 1 94 ? 5.207 -17.812 -13.57 1 95.88 94 TYR A C 1
ATOM 760 O O . TYR A 1 94 ? 5.02 -17.016 -12.664 1 95.88 94 TYR A O 1
ATOM 768 N N . LYS A 1 95 ? 4.914 -17.656 -14.812 1 95.44 95 LYS A N 1
ATOM 769 C CA . LYS A 1 95 ? 4.367 -16.375 -15.25 1 95.44 95 LYS A CA 1
ATOM 770 C C . LYS A 1 95 ? 2.973 -16.141 -14.68 1 95.44 95 LYS A C 1
ATOM 772 O O . LYS A 1 95 ? 2.637 -15.031 -14.281 1 95.44 95 LYS A O 1
ATOM 777 N N . LEU A 1 96 ? 2.178 -17.109 -14.664 1 96.06 96 LEU A N 1
ATOM 778 C CA . LEU A 1 96 ? 0.826 -17.031 -14.125 1 96.06 96 LEU A CA 1
ATOM 779 C C . LEU A 1 96 ? 0.856 -16.719 -12.633 1 96.06 96 LEU A C 1
ATOM 781 O O . LEU A 1 96 ? 0.088 -15.875 -12.148 1 96.06 96 LEU A O 1
ATOM 785 N N . PHE A 1 97 ? 1.747 -17.375 -11.922 1 97.12 97 PHE A N 1
ATOM 786 C CA . PHE A 1 97 ? 1.92 -17.109 -10.5 1 97.12 97 PHE A CA 1
ATOM 787 C C . PHE A 1 97 ? 2.316 -15.656 -10.273 1 97.12 97 PHE A C 1
ATOM 789 O O . PHE A 1 97 ? 1.706 -14.961 -9.453 1 97.12 97 PHE A O 1
ATOM 796 N N . LEU A 1 98 ? 3.303 -15.234 -11.016 1 96.31 98 LEU A N 1
ATOM 797 C CA . LEU A 1 98 ? 3.812 -13.875 -10.844 1 96.31 98 LEU A CA 1
ATOM 798 C C . LEU A 1 98 ? 2.732 -12.844 -11.164 1 96.31 98 LEU A C 1
ATOM 800 O O . LEU A 1 98 ? 2.525 -11.906 -10.398 1 96.31 98 LEU A O 1
ATOM 804 N N . ALA A 1 99 ? 2.066 -13.07 -12.258 1 96.44 99 ALA A N 1
ATOM 805 C CA . ALA A 1 99 ? 0.999 -12.156 -12.648 1 96.44 99 ALA A CA 1
ATOM 806 C C . ALA A 1 99 ? -0.102 -12.109 -11.594 1 96.44 99 ALA A C 1
ATOM 808 O O . ALA A 1 99 ? -0.57 -11.031 -11.219 1 96.44 99 ALA A O 1
ATOM 809 N N . ALA A 1 100 ? -0.514 -13.227 -11.078 1 96.94 100 ALA A N 1
ATOM 810 C CA . ALA A 1 100 ? -1.558 -13.305 -10.062 1 96.94 100 ALA A CA 1
ATOM 811 C C . ALA A 1 100 ? -1.139 -12.578 -8.789 1 96.94 100 ALA A C 1
ATOM 813 O O . ALA A 1 100 ? -1.925 -11.82 -8.211 1 96.94 100 ALA A O 1
ATOM 814 N N . MET A 1 101 ? 0.131 -12.766 -8.352 1 95.38 101 MET A N 1
ATOM 815 C CA . MET A 1 101 ? 0.623 -12.141 -7.129 1 95.38 101 MET A CA 1
ATOM 816 C C . MET A 1 101 ? 0.73 -10.633 -7.289 1 95.38 101 MET A C 1
ATOM 818 O O . MET A 1 101 ? 0.376 -9.875 -6.383 1 95.38 101 MET A O 1
ATOM 822 N N . ILE A 1 102 ? 1.241 -10.266 -8.438 1 93.62 102 ILE A N 1
ATOM 823 C CA . ILE A 1 102 ? 1.381 -8.836 -8.711 1 93.62 102 ILE A CA 1
ATOM 824 C C . ILE A 1 102 ? 0.007 -8.172 -8.695 1 93.62 102 ILE A C 1
ATOM 826 O O . ILE A 1 102 ? -0.202 -7.176 -8 1 93.62 102 ILE A O 1
ATOM 830 N N . VAL A 1 103 ? -0.983 -8.719 -9.367 1 93.56 103 VAL A N 1
ATOM 831 C CA . VAL A 1 103 ? -2.322 -8.148 -9.477 1 93.56 103 VAL A CA 1
ATOM 832 C C . VAL A 1 103 ? -3.012 -8.188 -8.109 1 93.56 103 VAL A C 1
ATOM 834 O O . VAL A 1 103 ? -3.648 -7.215 -7.703 1 93.56 103 VAL A O 1
ATOM 837 N N . ALA A 1 104 ? -2.922 -9.297 -7.426 1 92.38 104 ALA A N 1
ATOM 838 C CA . ALA A 1 104 ? -3.514 -9.406 -6.094 1 92.38 104 ALA A CA 1
ATOM 839 C C . ALA A 1 104 ? -2.924 -8.375 -5.141 1 92.38 104 ALA A C 1
ATOM 841 O O . ALA A 1 104 ? -3.654 -7.746 -4.367 1 92.38 104 ALA A O 1
ATOM 842 N N . THR A 1 105 ? -1.604 -8.227 -5.133 1 86.88 105 THR A N 1
ATOM 843 C CA . THR A 1 105 ? -0.912 -7.254 -4.293 1 86.88 105 THR A CA 1
ATOM 844 C C . THR A 1 105 ? -1.406 -5.84 -4.586 1 86.88 105 THR A C 1
ATOM 846 O O . THR A 1 105 ? -1.729 -5.086 -3.664 1 86.88 105 THR A O 1
ATOM 849 N N . LYS A 1 106 ? -1.448 -5.48 -5.836 1 83.75 106 LYS A N 1
ATOM 850 C CA . LYS A 1 106 ? -1.931 -4.16 -6.234 1 83.75 106 LYS A CA 1
ATOM 851 C C . LYS A 1 106 ? -3.377 -3.951 -5.797 1 83.75 106 LYS A C 1
ATOM 853 O O . LYS A 1 106 ? -3.744 -2.861 -5.352 1 83.75 106 LYS A O 1
ATOM 858 N N . TYR A 1 107 ? -4.176 -4.938 -5.918 1 84.5 107 TYR A N 1
ATOM 859 C CA . TYR A 1 107 ? -5.582 -4.871 -5.531 1 84.5 107 TYR A CA 1
ATOM 860 C C . TYR A 1 107 ? -5.723 -4.57 -4.043 1 84.5 107 TYR A C 1
ATOM 862 O O . TYR A 1 107 ? -6.492 -3.688 -3.654 1 84.5 107 TYR A O 1
ATOM 870 N N . ILE A 1 108 ? -5.043 -5.32 -3.254 1 78.06 108 ILE A N 1
ATOM 871 C CA . ILE A 1 108 ? -5.109 -5.16 -1.805 1 78.06 108 ILE A CA 1
ATOM 872 C C . ILE A 1 108 ? -4.57 -3.783 -1.413 1 78.06 108 ILE A C 1
ATOM 874 O O . ILE A 1 108 ? -5.156 -3.1 -0.57 1 78.06 108 ILE A O 1
ATOM 878 N N . GLU A 1 109 ? -3.42 -3.445 -1.911 1 74.81 109 GLU A N 1
ATOM 879 C CA . GLU A 1 109 ? -2.799 -2.166 -1.582 1 74.81 109 GLU A CA 1
ATOM 880 C C . GLU A 1 109 ? -3.713 -0.999 -1.945 1 74.81 109 GLU A C 1
ATOM 882 O O . GLU A 1 109 ? -3.754 0.007 -1.234 1 74.81 109 GLU A O 1
ATOM 887 N N . ASP A 1 110 ? -4.406 -1.126 -3.037 1 71.06 110 ASP A N 1
ATOM 888 C CA . ASP A 1 110 ? -5.348 -0.082 -3.432 1 71.06 110 ASP A CA 1
ATOM 889 C C . ASP A 1 110 ? -6.512 0.009 -2.447 1 71.06 110 ASP A C 1
ATOM 891 O O . ASP A 1 110 ? -6.941 1.107 -2.09 1 71.06 110 ASP A O 1
ATOM 895 N N . TYR A 1 111 ? -7.008 -1.13 -2.113 1 64.19 111 TYR A N 1
ATOM 896 C CA . TYR A 1 111 ? -8.133 -1.172 -1.184 1 64.19 111 TYR A CA 1
ATOM 897 C C . TYR A 1 111 ? -7.691 -0.77 0.219 1 64.19 111 TYR A C 1
ATOM 899 O O . TYR A 1 111 ? -8.438 -0.11 0.945 1 64.19 111 TYR A O 1
ATOM 907 N N . ALA A 1 112 ? -6.555 -1.23 0.6 1 59.56 112 ALA A N 1
ATOM 908 C CA . ALA A 1 112 ? -6.082 -1.009 1.963 1 59.56 112 ALA A CA 1
ATOM 909 C C . ALA A 1 112 ? -5.328 0.314 2.074 1 59.56 112 ALA A C 1
ATOM 911 O O . ALA A 1 112 ? -4.887 0.695 3.16 1 59.56 112 ALA A O 1
ATOM 912 N N . SER A 1 113 ? -5.273 0.974 0.979 1 68.56 113 SER A N 1
ATOM 913 C CA . SER A 1 113 ? -4.453 2.178 1.039 1 68.56 113 SER A CA 1
ATOM 914 C C . SER A 1 113 ? -4.914 3.107 2.158 1 68.56 113 SER A C 1
ATOM 916 O O . SER A 1 113 ? -6.113 3.314 2.342 1 68.56 113 SER A O 1
ATOM 918 N N . HIS A 1 114 ? -4.07 3.424 2.986 1 70.69 114 HIS A N 1
ATOM 919 C CA . HIS A 1 114 ? -4.309 4.422 4.02 1 70.69 114 HIS A CA 1
ATOM 920 C C . HIS A 1 114 ? -4.914 5.691 3.43 1 70.69 114 HIS A C 1
ATOM 922 O O . HIS A 1 114 ? -5.73 6.352 4.074 1 70.69 114 HIS A O 1
ATOM 928 N N . ALA A 1 115 ? -4.605 5.941 2.238 1 75.75 115 ALA A N 1
ATOM 929 C CA . ALA A 1 115 ? -5.164 7.133 1.605 1 75.75 115 ALA A CA 1
ATOM 930 C C . ALA A 1 115 ? -6.684 7.043 1.512 1 75.75 115 ALA A C 1
ATOM 932 O O . ALA A 1 115 ? -7.387 8.023 1.769 1 75.75 115 ALA A O 1
ATOM 933 N N . VAL A 1 116 ? -7.195 5.891 1.289 1 78.94 116 VAL A N 1
ATOM 934 C CA . VAL A 1 116 ? -8.641 5.684 1.212 1 78.94 116 VAL A CA 1
ATOM 935 C C . VAL A 1 116 ? -9.266 5.875 2.592 1 78.94 116 VAL A C 1
ATOM 937 O O . VAL A 1 116 ? -10.352 6.434 2.713 1 78.94 116 VAL A O 1
ATOM 940 N N . SER A 1 117 ? -8.555 5.391 3.521 1 82.19 117 SER A N 1
ATOM 941 C CA . SER A 1 117 ? -9.023 5.578 4.891 1 82.19 117 SER A CA 1
ATOM 942 C C . SER A 1 117 ? -9.109 7.059 5.246 1 82.19 117 SER A C 1
ATOM 944 O O . SER A 1 117 ? -10.055 7.488 5.918 1 82.19 117 SER A O 1
ATOM 946 N N . ILE A 1 118 ? -8.18 7.84 4.867 1 88.56 118 ILE A N 1
ATOM 947 C CA . ILE A 1 118 ? -8.195 9.281 5.121 1 88.56 118 ILE A CA 1
ATOM 948 C C . ILE A 1 118 ? -9.422 9.906 4.461 1 88.56 118 ILE A C 1
ATOM 950 O O . ILE A 1 118 ? -10.172 10.648 5.102 1 88.56 118 ILE A O 1
ATOM 954 N N . TYR A 1 119 ? -9.711 9.508 3.291 1 86.06 119 TYR A N 1
ATOM 955 C CA . TYR A 1 119 ? -10.867 10.023 2.566 1 86.06 119 TYR A CA 1
ATOM 956 C C . TYR A 1 119 ? -12.164 9.719 3.309 1 86.06 119 TYR A C 1
ATOM 958 O O . TYR A 1 119 ? -13.031 10.586 3.438 1 86.06 119 TYR A O 1
ATOM 966 N N . ARG A 1 120 ? -12.211 8.555 3.793 1 86.31 120 ARG A N 1
ATOM 967 C CA . ARG A 1 120 ? -13.422 8.109 4.48 1 86.31 120 ARG A CA 1
ATOM 968 C C . ARG A 1 120 ? -13.625 8.867 5.781 1 86.31 120 ARG A C 1
ATOM 970 O O . ARG A 1 120 ? -14.742 9.297 6.094 1 86.31 120 ARG A O 1
ATOM 977 N N . ILE A 1 121 ? -12.633 9.023 6.484 1 87.38 121 ILE A N 1
ATOM 978 C CA . ILE A 1 121 ? -12.711 9.633 7.809 1 87.38 121 ILE A CA 1
ATOM 979 C C . ILE A 1 121 ? -13.062 11.109 7.68 1 87.38 121 ILE A C 1
ATOM 981 O O . ILE A 1 121 ? -13.797 11.648 8.508 1 87.38 121 ILE A O 1
ATOM 985 N N . VAL A 1 122 ? -12.602 11.734 6.641 1 91.56 122 VAL A N 1
ATOM 986 C CA . VAL A 1 122 ? -12.789 13.18 6.543 1 91.56 122 VAL A CA 1
ATOM 987 C C . VAL A 1 122 ? -13.953 13.492 5.602 1 91.56 122 VAL A C 1
ATOM 989 O O . VAL A 1 122 ? -14.281 14.656 5.379 1 91.56 122 VAL A O 1
ATOM 992 N N . ALA A 1 123 ? -14.578 12.508 5.078 1 89.5 123 ALA A N 1
ATOM 993 C CA . ALA A 1 123 ? -15.656 12.617 4.09 1 89.5 123 ALA A CA 1
ATOM 994 C C . ALA A 1 123 ? -16.766 13.547 4.582 1 89.5 123 ALA A C 1
ATOM 996 O O . ALA A 1 123 ? -17.328 14.305 3.799 1 89.5 123 ALA A O 1
ATOM 997 N N . PRO A 1 124 ? -17.109 13.492 5.855 1 90.56 124 PRO A N 1
ATOM 998 C CA . PRO A 1 124 ? -18.156 14.398 6.336 1 90.56 124 PRO A CA 1
ATOM 999 C C . PRO A 1 124 ? -17.75 15.867 6.25 1 90.56 124 PRO A C 1
ATOM 1001 O O . PRO A 1 124 ? -18.609 16.75 6.262 1 90.56 124 PRO A O 1
ATOM 1004 N N . LEU A 1 125 ? -16.531 16.141 6.164 1 91.75 125 LEU A N 1
ATOM 1005 C CA . LEU A 1 125 ? -16.016 17.516 6.191 1 91.75 125 LEU A CA 1
ATOM 1006 C C . LEU A 1 125 ? -15.641 17.984 4.789 1 91.75 125 LEU A C 1
ATOM 1008 O O . LEU A 1 125 ? -15.891 19.125 4.426 1 91.75 125 LEU A O 1
ATOM 1012 N N . TYR A 1 126 ? -15.008 17.078 4.043 1 93.5 126 TYR A N 1
ATOM 1013 C CA . TYR A 1 126 ? -14.508 17.422 2.713 1 93.5 126 TYR A CA 1
ATOM 1014 C C . TYR A 1 126 ? -14.891 16.344 1.702 1 93.5 126 TYR A C 1
ATOM 1016 O O . TYR A 1 126 ? -14.734 15.148 1.969 1 93.5 126 TYR A O 1
ATOM 1024 N N . THR A 1 127 ? -15.336 16.781 0.604 1 91.19 127 THR A N 1
ATOM 1025 C CA . THR A 1 127 ? -15.68 15.852 -0.466 1 91.19 127 THR A CA 1
ATOM 1026 C C . THR A 1 127 ? -14.414 15.297 -1.118 1 91.19 127 THR A C 1
ATOM 1028 O O . THR A 1 127 ? -13.328 15.859 -0.96 1 91.19 127 THR A O 1
ATOM 1031 N N . SER A 1 128 ? -14.562 14.203 -1.839 1 89.69 128 SER A N 1
ATOM 1032 C CA . SER A 1 128 ? -13.445 13.625 -2.574 1 89.69 128 SER A CA 1
ATOM 1033 C C . SER A 1 128 ? -12.844 14.625 -3.553 1 89.69 128 SER A C 1
ATOM 1035 O O . SER A 1 128 ? -11.625 14.656 -3.748 1 89.69 128 SER A O 1
ATOM 1037 N N . ARG A 1 129 ? -13.703 15.391 -4.176 1 91.69 129 ARG A N 1
ATOM 1038 C CA . ARG A 1 129 ? -13.242 16.406 -5.121 1 91.69 129 ARG A CA 1
ATOM 1039 C C . ARG A 1 129 ? -12.367 17.438 -4.422 1 91.69 129 ARG A C 1
ATOM 1041 O O . ARG A 1 129 ? -11.328 17.828 -4.949 1 91.69 129 ARG A O 1
ATOM 1048 N N . GLU A 1 130 ? -12.805 17.875 -3.299 1 92.5 130 GLU A N 1
ATOM 1049 C CA . GLU A 1 130 ? -12.047 18.844 -2.52 1 92.5 130 GLU A CA 1
ATOM 1050 C C . GLU A 1 130 ? -10.695 18.266 -2.092 1 92.5 130 GLU A C 1
ATOM 1052 O O . GLU A 1 130 ? -9.672 18.953 -2.154 1 92.5 130 GLU A O 1
ATOM 1057 N N . LEU A 1 131 ? -10.672 17.031 -1.727 1 93.06 131 LEU A N 1
ATOM 1058 C CA . LEU A 1 131 ? -9.438 16.375 -1.304 1 93.06 131 LEU A CA 1
ATOM 1059 C C . LEU A 1 131 ? -8.469 16.25 -2.471 1 93.06 131 LEU A C 1
ATOM 1061 O O . LEU A 1 131 ? -7.262 16.469 -2.314 1 93.06 131 LEU A O 1
ATOM 1065 N N . ASN A 1 132 ? -9.016 15.867 -3.572 1 90.38 132 ASN A N 1
ATOM 1066 C CA . ASN A 1 132 ? -8.195 15.781 -4.773 1 90.38 132 ASN A CA 1
ATOM 1067 C C . ASN A 1 132 ? -7.582 17.125 -5.133 1 90.38 132 ASN A C 1
ATOM 1069 O O . ASN A 1 132 ? -6.438 17.203 -5.59 1 90.38 132 ASN A O 1
ATOM 1073 N N . GLU A 1 133 ? -8.359 18.141 -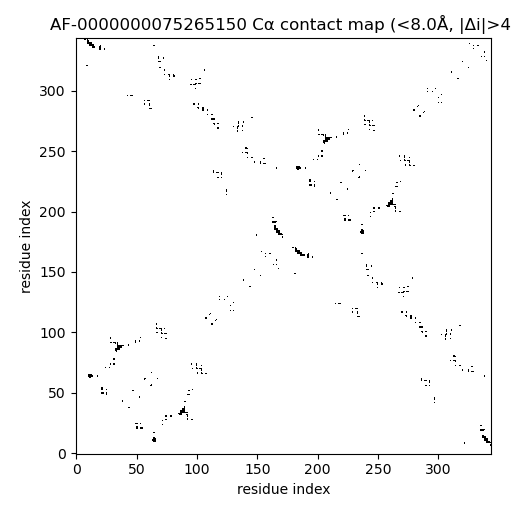4.965 1 93.25 133 GLU A N 1
ATOM 1074 C CA . GLU A 1 133 ? -7.855 19.484 -5.211 1 93.25 133 GLU A CA 1
ATOM 1075 C C . GLU A 1 133 ? -6.75 19.844 -4.227 1 93.25 133 GLU A C 1
ATOM 1077 O O . GLU A 1 133 ? -5.754 20.469 -4.602 1 93.25 133 GLU A O 1
ATOM 1082 N N . MET A 1 134 ? -6.984 19.516 -2.957 1 93.38 134 MET A N 1
ATOM 1083 C CA . MET A 1 134 ? -5.965 19.75 -1.937 1 93.38 134 MET A CA 1
ATOM 1084 C C . MET A 1 134 ? -4.66 19.062 -2.311 1 93.38 134 MET A C 1
ATOM 1086 O O . MET A 1 134 ? -3.59 19.672 -2.26 1 93.38 134 MET A O 1
ATOM 1090 N N . GLU A 1 135 ? -4.75 17.781 -2.693 1 94.06 135 GLU A N 1
ATOM 1091 C CA . GLU A 1 135 ? -3.59 16.984 -3.082 1 94.06 135 GLU A CA 1
ATOM 1092 C C . GLU A 1 135 ? -2.867 17.609 -4.273 1 94.06 135 GLU A C 1
ATOM 1094 O O . GLU A 1 135 ? -1.642 17.719 -4.27 1 94.06 135 GLU A O 1
ATOM 1099 N N . ARG A 1 136 ? -3.65 18.031 -5.293 1 93.88 136 ARG A N 1
ATOM 1100 C CA . ARG A 1 136 ? -3.078 18.609 -6.504 1 93.88 136 ARG A CA 1
ATOM 1101 C C . ARG A 1 136 ? -2.348 19.906 -6.199 1 93.88 136 ARG A C 1
ATOM 1103 O O . ARG A 1 136 ? -1.24 20.141 -6.691 1 93.88 136 ARG A O 1
ATOM 1110 N N . SER A 1 137 ? -2.98 20.828 -5.477 1 93.75 137 SER A N 1
ATOM 1111 C CA . SER A 1 137 ? -2.375 22.094 -5.086 1 93.75 137 SER A CA 1
ATOM 1112 C C . SER A 1 137 ? -1.094 21.875 -4.289 1 93.75 137 SER A C 1
ATOM 1114 O O . SER A 1 137 ? -0.089 22.547 -4.52 1 93.75 137 SER A O 1
ATOM 1116 N N . PHE A 1 138 ? -1.148 20.922 -3.381 1 95.56 138 PHE A N 1
ATOM 1117 C CA . PHE A 1 138 ? -0.004 20.594 -2.545 1 95.56 138 PHE A CA 1
ATOM 1118 C C . PHE A 1 138 ? 1.163 20.109 -3.398 1 95.56 138 PHE A C 1
ATOM 1120 O O . PHE A 1 138 ? 2.291 20.578 -3.238 1 95.56 138 PHE A O 1
ATOM 1127 N N . LEU A 1 139 ? 0.867 19.156 -4.285 1 94.69 139 LEU A N 1
ATOM 1128 C CA . LEU A 1 139 ? 1.882 18.625 -5.191 1 94.69 139 LEU A CA 1
ATOM 1129 C C . LEU A 1 139 ? 2.467 19.734 -6.055 1 94.69 139 LEU A C 1
ATOM 1131 O O . LEU A 1 139 ? 3.672 19.75 -6.32 1 94.69 139 LEU A O 1
ATOM 1135 N N . GLY A 1 140 ? 1.555 20.609 -6.543 1 94 140 GLY A N 1
ATOM 1136 C CA . GLY A 1 140 ? 2.014 21.734 -7.34 1 94 140 GLY A CA 1
ATOM 1137 C C . GLY A 1 140 ? 3.01 22.625 -6.609 1 94 140 GLY A C 1
ATOM 1138 O O . GLY A 1 140 ? 4.062 22.953 -7.152 1 94 140 GLY A O 1
ATOM 1139 N N . VAL A 1 141 ? 2.707 22.969 -5.387 1 92.88 141 VAL A N 1
ATOM 1140 C CA . VAL A 1 141 ? 3.584 23.828 -4.594 1 92.88 141 VAL A CA 1
ATOM 1141 C C . VAL A 1 141 ? 4.898 23.094 -4.312 1 92.88 141 VAL A C 1
ATOM 1143 O O . VAL A 1 141 ? 5.961 23.719 -4.281 1 92.88 141 VAL A O 1
ATOM 1146 N N . LEU A 1 142 ? 4.848 21.75 -4.121 1 94.94 142 LEU A N 1
ATOM 1147 C CA . LEU A 1 142 ? 6.027 20.938 -3.854 1 94.94 142 LEU A CA 1
ATOM 1148 C C . LEU A 1 142 ? 6.863 20.75 -5.117 1 94.94 142 LEU A C 1
ATOM 1150 O O . LEU A 1 142 ? 7.984 20.25 -5.055 1 94.94 142 LEU A O 1
ATOM 1154 N N . LYS A 1 143 ? 6.242 21.125 -6.246 1 93.5 143 LYS A N 1
ATOM 1155 C CA . LYS A 1 143 ? 6.887 20.922 -7.539 1 93.5 143 LYS A CA 1
ATOM 1156 C C . LYS A 1 143 ? 7.227 19.453 -7.758 1 93.5 143 LYS A C 1
ATOM 1158 O O . LYS A 1 143 ? 8.297 19.125 -8.266 1 93.5 143 LYS A O 1
ATOM 1163 N N . PHE A 1 144 ? 6.465 18.547 -7.066 1 89.5 144 PHE A N 1
ATOM 1164 C CA . PHE A 1 144 ? 6.504 17.094 -7.195 1 89.5 144 PHE A CA 1
ATOM 1165 C C . PHE A 1 144 ? 7.82 16.531 -6.656 1 89.5 144 PHE A C 1
ATOM 1167 O O . PHE A 1 144 ? 8.273 15.484 -7.098 1 89.5 144 PHE A O 1
ATOM 1174 N N . ASP A 1 145 ? 8.438 17.344 -5.836 1 91.94 145 ASP A N 1
ATOM 1175 C CA . ASP A 1 145 ? 9.617 16.859 -5.137 1 91.94 145 ASP A CA 1
ATOM 1176 C C . ASP A 1 145 ? 9.234 15.93 -3.984 1 91.94 145 ASP A C 1
ATOM 1178 O O . ASP A 1 145 ? 9.141 16.375 -2.836 1 91.94 145 ASP A O 1
ATOM 1182 N N . LEU A 1 146 ? 9.133 14.688 -4.227 1 92 146 LEU A N 1
ATOM 1183 C CA . LEU A 1 146 ? 8.578 13.742 -3.258 1 92 146 LEU A CA 1
ATOM 1184 C C . LEU A 1 146 ? 9.664 12.812 -2.732 1 92 146 LEU A C 1
ATOM 1186 O O . LEU A 1 146 ? 9.445 12.078 -1.763 1 92 146 LEU A O 1
ATOM 1190 N N . TYR A 1 147 ? 10.805 12.867 -3.334 1 89.44 147 TYR A N 1
ATOM 1191 C CA . TYR A 1 147 ? 11.828 11.883 -2.99 1 89.44 147 TYR A CA 1
ATOM 1192 C C . TYR A 1 147 ? 12.352 12.109 -1.576 1 89.44 147 TYR A C 1
ATOM 1194 O O . TYR A 1 147 ? 12.758 13.219 -1.227 1 89.44 147 TYR A O 1
ATOM 1202 N N . VAL A 1 148 ? 12.297 11.148 -0.723 1 89.31 148 VAL A N 1
ATOM 1203 C CA . VAL A 1 148 ? 12.836 11.148 0.634 1 89.31 148 VAL A CA 1
ATOM 1204 C C . VAL A 1 148 ? 13.641 9.867 0.87 1 89.31 148 VAL A C 1
ATOM 1206 O O . VAL A 1 148 ? 13.102 8.766 0.8 1 89.31 148 VAL A O 1
ATOM 1209 N N . ASP A 1 149 ? 14.891 9.977 1.106 1 81.31 149 ASP A N 1
ATOM 1210 C CA . ASP A 1 149 ? 15.688 8.797 1.41 1 81.31 149 ASP A CA 1
ATOM 1211 C C . ASP A 1 149 ? 15.906 8.656 2.914 1 81.31 149 ASP A C 1
ATOM 1213 O O . ASP A 1 149 ? 15.484 9.508 3.693 1 81.31 149 ASP A O 1
ATOM 1217 N N . ILE A 1 150 ? 16.531 7.527 3.225 1 78.5 150 ILE A N 1
ATOM 1218 C CA . ILE A 1 150 ? 16.734 7.191 4.629 1 78.5 150 ILE A CA 1
ATOM 1219 C C . ILE A 1 150 ? 17.625 8.242 5.289 1 78.5 150 ILE A C 1
ATOM 1221 O O . ILE A 1 150 ? 17.422 8.594 6.457 1 78.5 150 ILE A O 1
ATOM 1225 N N . SER A 1 151 ? 18.562 8.656 4.578 1 84.12 151 SER A N 1
ATOM 1226 C CA . SER A 1 151 ? 19.469 9.664 5.117 1 84.12 151 SER A CA 1
ATOM 1227 C C . SER A 1 151 ? 18.719 10.961 5.441 1 84.12 151 SER A C 1
ATOM 1229 O O . SER A 1 151 ? 18.969 11.578 6.477 1 84.12 151 SER A O 1
ATOM 1231 N N . GLU A 1 152 ? 17.891 11.422 4.543 1 88.06 152 GLU A N 1
ATOM 1232 C CA . GLU A 1 152 ? 17.109 12.625 4.777 1 88.06 152 GLU A CA 1
ATOM 1233 C C . GLU A 1 152 ? 16.156 12.445 5.953 1 88.06 152 GLU A C 1
ATOM 1235 O O . GLU A 1 152 ? 15.977 13.359 6.762 1 88.06 152 GLU A O 1
ATOM 1240 N N . MET A 1 153 ? 15.57 11.297 5.984 1 85.38 153 MET A N 1
ATOM 1241 C CA . MET A 1 153 ? 14.664 11.008 7.094 1 85.38 153 MET A CA 1
ATOM 1242 C C . MET A 1 153 ? 15.422 11.016 8.422 1 85.38 153 MET A C 1
ATOM 1244 O O . MET A 1 153 ? 14.953 11.594 9.406 1 85.38 153 MET A O 1
ATOM 1248 N N . ASP A 1 154 ? 16.516 10.383 8.375 1 80.62 154 ASP A N 1
ATOM 1249 C CA . ASP A 1 154 ? 17.344 10.336 9.57 1 80.62 154 ASP A CA 1
ATOM 1250 C C . ASP A 1 154 ? 17.781 11.734 10 1 80.62 154 ASP A C 1
ATOM 1252 O O . ASP A 1 154 ? 17.781 12.055 11.188 1 80.62 154 ASP A O 1
ATOM 1256 N N . ARG A 1 155 ? 18.219 12.469 9.102 1 87.81 155 ARG A N 1
ATOM 1257 C CA . ARG A 1 155 ? 18.625 13.836 9.383 1 87.81 155 ARG A CA 1
ATOM 1258 C C . ARG A 1 155 ? 17.484 14.641 9.984 1 87.81 155 ARG A C 1
ATOM 1260 O O . ARG A 1 155 ? 17.672 15.406 10.93 1 87.81 155 ARG A O 1
ATOM 1267 N N . PHE A 1 156 ? 16.375 14.5 9.461 1 89.56 156 PHE A N 1
ATOM 1268 C CA . PHE A 1 156 ? 15.195 15.203 9.969 1 89.56 156 PHE A CA 1
ATOM 1269 C C . PHE A 1 156 ? 14.914 14.812 11.414 1 89.56 156 PHE A C 1
ATOM 1271 O O . PHE A 1 156 ? 14.648 15.672 12.25 1 89.56 156 PHE A O 1
ATOM 1278 N N . VAL A 1 157 ? 14.938 13.547 11.672 1 84.88 157 VAL A N 1
ATOM 1279 C CA . VAL A 1 157 ? 14.648 13.039 13.008 1 84.88 157 VAL A CA 1
ATOM 1280 C C . VAL A 1 157 ? 15.711 13.531 13.984 1 84.88 157 VAL A C 1
ATOM 1282 O O . VAL A 1 157 ? 15.398 13.93 15.109 1 84.88 157 VAL A O 1
ATOM 1285 N N . GLU A 1 158 ? 16.906 13.469 13.523 1 84.38 158 GLU A N 1
ATOM 1286 C CA . GLU A 1 158 ? 18 13.914 14.367 1 84.38 158 GLU A CA 1
ATOM 1287 C C . GLU A 1 158 ? 17.891 15.406 14.672 1 84.38 158 GLU A C 1
ATOM 1289 O O . GLU A 1 158 ? 18.141 15.836 15.797 1 84.38 158 GLU A O 1
ATOM 1294 N N . GLU A 1 159 ? 17.594 16.172 13.727 1 88.44 159 GLU A N 1
ATOM 1295 C CA . GLU A 1 159 ? 17.484 17.625 13.867 1 88.44 159 GLU A CA 1
ATOM 1296 C C . GLU A 1 159 ? 16.344 18 14.812 1 88.44 159 GLU A C 1
ATOM 1298 O O . GLU A 1 159 ? 16.391 19.047 15.469 1 88.44 159 GLU A O 1
ATOM 1303 N N . HIS A 1 160 ? 15.391 17.109 14.891 1 84.62 160 HIS A N 1
ATOM 1304 C CA . HIS A 1 160 ? 14.211 17.453 15.68 1 84.62 160 HIS A CA 1
ATOM 1305 C C . HIS A 1 160 ? 14 16.438 16.797 1 84.62 160 HIS A C 1
ATOM 1307 O O . HIS A 1 160 ? 12.875 16.25 17.281 1 84.62 160 HIS A O 1
ATOM 1313 N N . GLN A 1 161 ? 14.953 15.688 17.125 1 74.12 161 GLN A N 1
ATOM 1314 C CA . GLN A 1 161 ? 14.898 14.562 18.062 1 74.12 161 GLN A CA 1
ATOM 1315 C C . GLN A 1 161 ? 14.25 14.961 19.375 1 74.12 161 GLN A C 1
ATOM 1317 O O . GLN A 1 161 ? 13.469 14.203 19.953 1 74.12 161 GLN A O 1
ATOM 1322 N N . GLU A 1 162 ? 14.57 16.094 19.844 1 72.62 162 GLU A N 1
ATOM 1323 C CA . GLU A 1 162 ? 14.008 16.547 21.125 1 72.62 162 GLU A CA 1
ATOM 1324 C C . GLU A 1 162 ? 12.492 16.688 21.031 1 72.62 162 GLU A C 1
ATOM 1326 O O . GLU A 1 162 ? 11.789 16.5 22.031 1 72.62 162 GLU A O 1
ATOM 1331 N N . SER A 1 163 ? 12 16.922 19.859 1 74.88 163 SER A N 1
ATOM 1332 C CA . SER A 1 163 ? 10.578 17.188 19.672 1 74.88 163 SER A CA 1
ATOM 1333 C C . SER A 1 163 ? 9.844 15.93 19.203 1 74.88 163 SER A C 1
ATOM 1335 O O . SER A 1 163 ? 8.672 15.734 19.531 1 74.88 163 SER A O 1
ATOM 1337 N N . LEU A 1 164 ? 10.453 15.031 18.531 1 77 164 LEU A N 1
ATOM 1338 C CA . LEU A 1 164 ? 9.773 13.938 17.844 1 77 164 LEU A CA 1
ATOM 1339 C C . LEU A 1 164 ? 9.773 12.672 18.688 1 77 164 LEU A C 1
ATOM 1341 O O . LEU A 1 164 ? 8.828 11.883 18.641 1 77 164 LEU A O 1
ATOM 1345 N N . GLU A 1 165 ? 10.742 12.422 19.609 1 72.06 165 GLU A N 1
ATOM 1346 C CA . GLU A 1 165 ? 10.93 11.219 20.422 1 72.06 165 GLU A CA 1
ATOM 1347 C C . GLU A 1 165 ? 10.789 9.953 19.578 1 72.06 165 GLU A C 1
ATOM 1349 O O . GLU A 1 165 ? 10.008 9.062 19.906 1 72.06 165 GLU A O 1
ATOM 1354 N N . LEU A 1 166 ? 11.445 9.984 18.422 1 75.44 166 LEU A N 1
ATOM 1355 C CA . LEU A 1 166 ? 11.445 8.836 17.531 1 75.44 166 LEU A CA 1
ATOM 1356 C C . LEU A 1 166 ? 12.812 8.148 17.516 1 75.44 166 LEU A C 1
ATOM 1358 O O . LEU A 1 166 ? 13.82 8.758 17.875 1 75.44 166 LEU A O 1
ATOM 1362 N N . GLU A 1 167 ? 12.797 6.805 17.328 1 67.56 167 GLU A N 1
ATOM 1363 C CA . GLU A 1 167 ? 14.039 6.062 17.141 1 67.56 167 GLU A CA 1
ATOM 1364 C C . GLU A 1 167 ? 14.016 5.262 15.836 1 67.56 167 GLU A C 1
ATOM 1366 O O . GLU A 1 167 ? 12.969 4.754 15.438 1 67.56 167 GLU A O 1
ATOM 1371 N N . LEU A 1 168 ? 15.031 5.488 15.055 1 62.06 168 LEU A N 1
ATOM 1372 C CA . LEU A 1 168 ? 15.203 4.66 13.867 1 62.06 168 LEU A CA 1
ATOM 1373 C C . LEU A 1 168 ? 15.523 3.221 14.25 1 62.06 168 LEU A C 1
ATOM 1375 O O . LEU A 1 168 ? 16.422 2.977 15.062 1 62.06 168 LEU A O 1
ATOM 1379 N N . MET A 1 169 ? 14.523 2.295 14.031 1 51.09 169 MET A N 1
ATOM 1380 C CA . MET A 1 169 ? 14.883 0.903 14.289 1 51.09 169 MET A CA 1
ATOM 1381 C C . MET A 1 169 ? 15.727 0.334 13.156 1 51.09 169 MET A C 1
ATOM 1383 O O . MET A 1 169 ? 15.32 0.385 11.992 1 51.09 169 MET A O 1
ATOM 1387 N N . SER A 1 170 ? 17.016 0.47 13.148 1 48.06 170 SER A N 1
ATOM 1388 C CA . SER A 1 170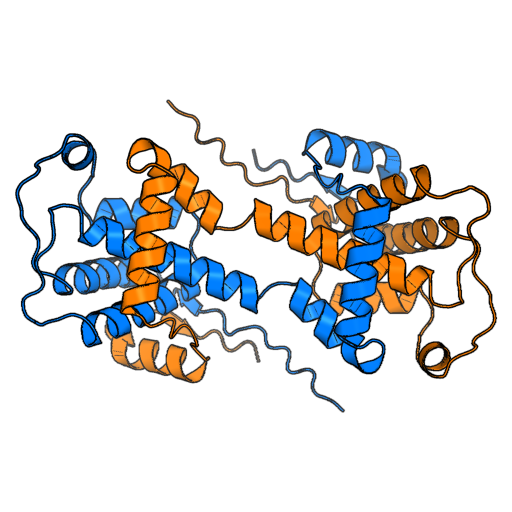 ? 17.922 -0.224 12.242 1 48.06 170 SER A CA 1
ATOM 1389 C C . SER A 1 170 ? 17.672 -1.729 12.258 1 48.06 170 SER A C 1
ATOM 1391 O O . SER A 1 170 ? 17.641 -2.348 13.32 1 48.06 170 SER A O 1
ATOM 1393 N N . MET A 1 171 ? 16.75 -2.293 11.555 1 37.16 171 MET A N 1
ATOM 1394 C CA . MET A 1 171 ? 16.859 -3.748 11.516 1 37.16 171 MET A CA 1
ATOM 1395 C C . MET A 1 171 ? 18.219 -4.176 10.945 1 37.16 171 MET A C 1
ATOM 1397 O O . MET A 1 171 ? 18.516 -3.896 9.789 1 37.16 171 MET A O 1
ATOM 1401 N N . VAL A 1 172 ? 19.219 -4.184 11.562 1 32.31 172 VAL A N 1
ATOM 1402 C CA . VAL A 1 172 ? 20.391 -4.98 11.242 1 32.31 172 VAL A CA 1
ATOM 1403 C C . VAL A 1 172 ? 20 -6.441 11.062 1 32.31 172 VAL A C 1
ATOM 1405 O O . VAL A 1 172 ? 19.156 -6.957 11.812 1 32.31 172 VAL A O 1
ATOM 1408 N N . MET B 1 1 ? 27.422 -12.508 -4.539 1 17.61 1 MET B N 1
ATOM 1409 C CA . MET B 1 1 ? 26.531 -12.758 -3.406 1 17.61 1 MET B CA 1
ATOM 1410 C C . MET B 1 1 ? 25.609 -11.57 -3.17 1 17.61 1 MET B C 1
ATOM 1412 O O . MET B 1 1 ? 26.062 -10.5 -2.758 1 17.61 1 MET B O 1
ATOM 1416 N N . MET B 1 2 ? 24.797 -11.344 -4.156 1 19.97 2 MET B N 1
ATOM 1417 C CA . MET B 1 2 ? 24 -10.141 -4.344 1 19.97 2 MET B CA 1
ATOM 1418 C C . MET B 1 2 ? 23.156 -9.859 -3.113 1 19.97 2 MET B C 1
ATOM 1420 O O . MET B 1 2 ? 22.344 -10.695 -2.711 1 19.97 2 MET B O 1
ATOM 1424 N N . MET B 1 3 ? 23.812 -9.344 -2.121 1 20.58 3 MET B N 1
ATOM 1425 C CA . MET B 1 3 ? 23.203 -8.961 -0.847 1 20.58 3 MET B CA 1
ATOM 1426 C C . MET B 1 3 ? 21.859 -8.258 -1.068 1 20.58 3 MET B C 1
ATOM 1428 O O . MET B 1 3 ? 21.812 -7.23 -1.742 1 20.58 3 MET B O 1
ATOM 1432 N N . VAL B 1 4 ? 20.938 -8.992 -1.719 1 28.03 4 VAL B N 1
ATOM 1433 C CA . VAL B 1 4 ? 19.562 -8.5 -1.679 1 28.03 4 VAL B CA 1
ATOM 1434 C C . VAL B 1 4 ? 19.344 -7.715 -0.388 1 28.03 4 VAL B C 1
ATOM 1436 O O . VAL B 1 4 ? 19.406 -8.273 0.708 1 28.03 4 VAL B O 1
ATOM 1439 N N . THR B 1 5 ? 20.031 -6.617 -0.281 1 30.14 5 THR B N 1
ATOM 1440 C CA . THR B 1 5 ? 19.859 -5.672 0.813 1 30.14 5 THR B CA 1
ATOM 1441 C C . THR B 1 5 ? 18.391 -5.617 1.241 1 30.14 5 THR B C 1
ATOM 1443 O O . THR B 1 5 ? 17.5 -5.48 0.403 1 30.14 5 THR B O 1
ATOM 1446 N N . GLU B 1 6 ? 17.984 -6.473 2.102 1 32.94 6 GLU B N 1
ATOM 1447 C CA . GLU B 1 6 ? 16.797 -6.555 2.945 1 32.94 6 GLU B CA 1
ATOM 1448 C C . GLU B 1 6 ? 16.188 -5.176 3.162 1 32.94 6 GLU B C 1
ATOM 1450 O O . GLU B 1 6 ? 16.703 -4.371 3.939 1 32.94 6 GLU B O 1
ATOM 1455 N N . THR B 1 7 ? 16.188 -4.312 2.283 1 36.66 7 THR B N 1
ATOM 1456 C CA . THR B 1 7 ? 15.742 -2.938 2.502 1 36.66 7 THR B CA 1
ATOM 1457 C C . THR B 1 7 ? 14.477 -2.9 3.355 1 36.66 7 THR B C 1
ATOM 1459 O O . THR B 1 7 ? 13.375 -3.061 2.838 1 36.66 7 THR B O 1
ATOM 1462 N N . THR B 1 8 ? 14.492 -3.668 4.352 1 41.12 8 THR B N 1
ATOM 1463 C CA . THR B 1 8 ? 13.57 -3.377 5.445 1 41.12 8 THR B CA 1
ATOM 1464 C C . THR B 1 8 ? 13.5 -1.876 5.707 1 41.12 8 THR B C 1
ATOM 1466 O O . THR B 1 8 ? 14.516 -1.237 5.973 1 41.12 8 THR B O 1
ATOM 1469 N N . SER B 1 9 ? 12.953 -1.162 4.887 1 46.81 9 SER B N 1
ATOM 1470 C CA . SER B 1 9 ? 12.82 0.277 5.09 1 46.81 9 SER B CA 1
ATOM 1471 C C . SER B 1 9 ? 12.828 0.632 6.57 1 46.81 9 SER B C 1
ATOM 1473 O O . SER B 1 9 ? 12.172 -0.031 7.375 1 46.81 9 SER B O 1
ATOM 1475 N N . PRO B 1 10 ? 13.977 1.22 7.008 1 49.72 10 PRO B N 1
ATOM 1476 C CA . PRO B 1 10 ? 13.992 1.682 8.398 1 49.72 10 PRO B CA 1
ATOM 1477 C C . PRO B 1 10 ? 12.625 2.172 8.875 1 49.72 10 PRO B C 1
ATOM 1479 O O . PRO B 1 10 ? 11.891 2.795 8.109 1 49.72 10 PRO B O 1
ATOM 1482 N N . THR B 1 11 ? 12.023 1.314 9.648 1 63.91 11 THR B N 1
ATOM 1483 C CA . THR B 1 11 ? 10.75 1.707 10.25 1 63.91 11 THR B CA 1
ATOM 1484 C C . THR B 1 11 ? 10.984 2.576 11.484 1 63.91 11 THR B C 1
ATOM 1486 O O . THR B 1 11 ? 11.891 2.312 12.273 1 63.91 11 THR B O 1
ATOM 1489 N N . LEU B 1 12 ? 10.555 3.771 11.422 1 73.12 12 LEU B N 1
ATOM 1490 C CA . LEU B 1 12 ? 10.523 4.637 12.594 1 73.12 12 LEU B CA 1
ATOM 1491 C C . LEU B 1 12 ? 9.531 4.117 13.625 1 73.12 12 LEU B C 1
ATOM 1493 O O . LEU B 1 12 ? 8.438 3.66 13.273 1 73.12 12 LEU B O 1
ATOM 1497 N N . THR B 1 13 ? 10.062 3.988 14.781 1 74.44 13 THR B N 1
ATOM 1498 C CA . THR B 1 13 ? 9.164 3.617 15.867 1 74.44 13 THR B CA 1
ATOM 1499 C C . THR B 1 13 ? 9.164 4.684 16.969 1 74.44 13 THR B C 1
ATOM 1501 O O . THR B 1 13 ? 10.117 5.457 17.078 1 74.44 13 THR B O 1
ATOM 1504 N N . PHE B 1 14 ? 8.109 4.707 17.688 1 72.44 14 PHE B N 1
ATOM 1505 C CA . PHE B 1 14 ? 7.992 5.668 18.781 1 72.44 14 PHE B CA 1
ATOM 1506 C C . PHE B 1 14 ? 8.805 5.223 19.984 1 72.44 14 PHE B C 1
ATOM 1508 O O . PHE B 1 14 ? 8.844 4.035 20.312 1 72.44 14 PHE B O 1
ATOM 1515 N N . ARG B 1 15 ? 9.438 6.117 20.656 1 70.31 15 ARG B N 1
ATOM 1516 C CA . ARG B 1 15 ? 10.141 5.797 21.891 1 70.31 15 ARG B CA 1
ATOM 1517 C C . ARG B 1 15 ? 9.156 5.523 23.031 1 70.31 15 ARG B C 1
ATOM 1519 O O . ARG B 1 15 ? 9.328 4.57 23.797 1 70.31 15 ARG B O 1
ATOM 1526 N N . SER B 1 16 ? 8.18 6.352 23.125 1 73.5 16 SER B N 1
ATOM 1527 C CA . SER B 1 16 ? 7.246 6.223 24.25 1 73.5 16 SER B CA 1
ATOM 1528 C C . SER B 1 16 ? 5.801 6.355 23.766 1 73.5 16 SER B C 1
ATOM 1530 O O . SER B 1 16 ? 4.961 5.508 24.078 1 73.5 16 SER B O 1
ATOM 1532 N N . SER B 1 17 ? 5.438 7.484 23.156 1 82.62 17 SER B N 1
ATOM 1533 C CA . SER B 1 17 ? 4.082 7.781 22.703 1 82.62 17 SER B CA 1
ATOM 1534 C C . SER B 1 17 ? 4.098 8.625 21.438 1 82.62 17 SER B C 1
ATOM 1536 O O . SER B 1 17 ? 5.102 9.266 21.109 1 82.62 17 SER B O 1
ATOM 1538 N N . PRO B 1 18 ? 3.045 8.586 20.766 1 88.44 18 PRO B N 1
ATOM 1539 C CA . PRO B 1 18 ? 2.967 9.406 19.562 1 88.44 18 PRO B CA 1
ATOM 1540 C C . PRO B 1 18 ? 2.727 10.883 19.859 1 88.44 18 PRO B C 1
ATOM 1542 O O . PRO B 1 18 ? 2.82 11.727 18.969 1 88.44 18 PRO B O 1
ATOM 1545 N N . GLU B 1 19 ? 2.51 11.266 21.047 1 90.19 19 GLU B N 1
ATOM 1546 C CA . GLU B 1 19 ? 2.053 12.602 21.438 1 90.19 19 GLU B CA 1
ATOM 1547 C C . GLU B 1 19 ? 3.078 13.664 21.062 1 90.19 19 GLU B C 1
ATOM 1549 O O . GLU B 1 19 ? 2.721 14.719 20.531 1 90.19 19 GLU B O 1
ATOM 1554 N N . PRO B 1 20 ? 4.344 13.453 21.391 1 89 20 PRO B N 1
ATOM 1555 C CA . PRO B 1 20 ? 5.316 14.484 21.031 1 89 20 PRO B CA 1
ATOM 1556 C C . PRO B 1 20 ? 5.344 14.758 19.516 1 89 20 PRO B C 1
ATOM 1558 O O . PRO B 1 20 ? 5.426 15.914 19.109 1 89 20 PRO B O 1
ATOM 1561 N N . LEU B 1 21 ? 5.34 13.758 18.734 1 90.69 21 LEU B N 1
ATOM 1562 C CA . LEU B 1 21 ? 5.348 13.906 17.281 1 90.69 21 LEU B CA 1
ATOM 1563 C C . LEU B 1 21 ? 4.09 14.633 16.797 1 90.69 21 LEU B C 1
ATOM 1565 O O . LEU B 1 21 ? 4.164 15.492 15.922 1 90.69 21 LEU B O 1
ATOM 1569 N N . LEU B 1 22 ? 2.939 14.273 17.328 1 94 22 LEU B N 1
ATOM 1570 C CA . LEU B 1 22 ? 1.684 14.922 16.969 1 94 22 LEU B CA 1
ATOM 1571 C C . LEU B 1 22 ? 1.688 16.391 17.359 1 94 22 LEU B C 1
ATOM 1573 O O . LEU B 1 22 ? 1.196 17.234 16.609 1 94 22 LEU B O 1
ATOM 1577 N N . SER B 1 23 ? 2.193 16.625 18.531 1 93.12 23 SER B N 1
ATOM 1578 C CA . SER B 1 23 ? 2.312 18.016 18.984 1 93.12 23 SER B CA 1
ATOM 1579 C C . SER B 1 23 ? 3.229 18.812 18.078 1 93.12 23 SER B C 1
ATOM 1581 O O . SER B 1 23 ? 2.941 19.969 17.766 1 93.12 23 SER B O 1
ATOM 1583 N N . TYR B 1 24 ? 4.332 18.203 17.75 1 93 24 TYR B N 1
ATOM 1584 C CA . TYR B 1 24 ? 5.25 18.859 16.812 1 93 24 TYR B CA 1
ATOM 1585 C C . TYR B 1 24 ? 4.574 19.125 15.477 1 93 24 TYR B C 1
ATOM 1587 O O . TYR B 1 24 ? 4.801 20.172 14.867 1 93 24 TYR B O 1
ATOM 1595 N N . MET B 1 25 ? 3.82 18.234 14.977 1 94.12 25 MET B N 1
ATOM 1596 C CA . MET B 1 25 ? 3.062 18.391 13.742 1 94.12 25 MET B CA 1
ATOM 1597 C C . MET B 1 25 ? 2.148 19.609 13.812 1 94.12 25 MET B C 1
ATOM 1599 O O . MET B 1 25 ? 2.07 20.391 12.859 1 94.12 25 MET B O 1
ATOM 1603 N N . VAL B 1 26 ? 1.47 19.75 14.914 1 95.19 26 VAL B N 1
ATOM 1604 C CA . VAL B 1 26 ? 0.571 20.891 15.125 1 95.19 26 VAL B CA 1
ATOM 1605 C C . VAL B 1 26 ? 1.357 22.188 15.039 1 95.19 26 VAL B C 1
ATOM 1607 O O . VAL B 1 26 ? 0.953 23.125 14.344 1 95.19 26 VAL B O 1
ATOM 1610 N N . SER B 1 27 ? 2.41 22.25 15.766 1 93.94 27 SER B N 1
ATOM 1611 C CA . SER B 1 27 ? 3.23 23.453 15.812 1 93.94 27 SER B CA 1
ATOM 1612 C C . SER B 1 27 ? 3.77 23.797 14.43 1 93.94 27 SER B C 1
ATOM 1614 O O . SER B 1 27 ? 3.822 24.984 14.055 1 93.94 27 SER B O 1
ATOM 1616 N N . ASN B 1 28 ? 4.234 22.797 13.711 1 92.94 28 ASN B N 1
ATOM 1617 C CA . ASN B 1 28 ? 4.785 23 12.375 1 92.94 28 ASN B CA 1
ATOM 1618 C C . ASN B 1 28 ? 3.74 23.547 11.414 1 92.94 28 ASN B C 1
ATOM 1620 O O . ASN B 1 28 ? 4.023 24.484 10.648 1 92.94 28 ASN B O 1
ATOM 1624 N N . ILE B 1 29 ? 2.559 23 11.422 1 93.81 29 ILE B N 1
ATOM 1625 C CA . ILE B 1 29 ? 1.496 23.375 10.5 1 93.81 29 ILE B CA 1
ATOM 1626 C C . ILE B 1 29 ? 1.008 24.781 10.828 1 93.81 29 ILE B C 1
ATOM 1628 O O . ILE B 1 29 ? 0.709 25.578 9.93 1 93.81 29 ILE B O 1
ATOM 1632 N N . ASP B 1 30 ? 0.867 25.031 12.117 1 87.62 30 ASP B N 1
ATOM 1633 C CA . ASP B 1 30 ? 0.408 26.344 12.57 1 87.62 30 ASP B CA 1
ATOM 1634 C C . ASP B 1 30 ? 1.345 27.453 12.094 1 87.62 30 ASP B C 1
ATOM 1636 O O . ASP B 1 30 ? 0.914 28.594 11.883 1 87.62 30 ASP B O 1
ATOM 1640 N N . ASP B 1 31 ? 2.564 27.109 11.859 1 86.62 31 ASP B N 1
ATOM 1641 C CA . ASP B 1 31 ? 3.58 28.094 11.508 1 86.62 31 ASP B CA 1
ATOM 1642 C C . ASP B 1 31 ? 3.73 28.203 9.992 1 86.62 31 ASP B C 1
ATOM 1644 O O . ASP B 1 31 ? 4.559 28.984 9.508 1 86.62 31 ASP B O 1
ATOM 1648 N N . LEU B 1 32 ? 3.006 27.547 9.234 1 89.38 32 LEU B N 1
ATOM 1649 C CA . LEU B 1 32 ? 3.227 27.469 7.793 1 89.38 32 LEU B CA 1
ATOM 1650 C C . LEU B 1 32 ? 2.629 28.672 7.086 1 89.38 32 LEU B C 1
ATOM 1652 O O . LEU B 1 32 ? 3.238 29.219 6.168 1 89.38 32 LEU B O 1
ATOM 1656 N N . VAL B 1 33 ? 1.395 29.031 7.43 1 87.62 33 VAL B N 1
ATOM 1657 C CA . VAL B 1 33 ? 0.676 30.094 6.734 1 87.62 33 VAL B CA 1
ATOM 1658 C C . VAL B 1 33 ? -0.171 30.875 7.73 1 87.62 33 VAL B C 1
ATOM 1660 O O . VAL B 1 33 ? -0.637 30.328 8.727 1 87.62 33 VAL B O 1
ATOM 1663 N N . GLN B 1 34 ? -0.217 32.188 7.516 1 88.31 34 GLN B N 1
ATOM 1664 C CA . GLN B 1 34 ? -1.121 33 8.32 1 88.31 34 GLN B CA 1
ATOM 1665 C C . GLN B 1 34 ? -2.576 32.75 7.941 1 88.31 34 GLN B C 1
ATOM 1667 O O . GLN B 1 34 ? -2.971 32.969 6.797 1 88.31 34 GLN B O 1
ATOM 1672 N N . CYS B 1 35 ? -3.311 32.25 8.82 1 89.81 35 CYS B N 1
ATOM 1673 C CA . CYS B 1 35 ? -4.676 31.859 8.492 1 89.81 35 CYS B CA 1
ATOM 1674 C C . CYS B 1 35 ? -5.688 32.75 9.219 1 89.81 35 CYS B C 1
ATOM 1676 O O . CYS B 1 35 ? -5.414 33.25 10.312 1 89.81 35 CYS B O 1
ATOM 1678 N N . SER B 1 36 ? -6.773 32.969 8.578 1 90.12 36 SER B N 1
ATOM 1679 C CA . SER B 1 36 ? -7.895 33.656 9.188 1 90.12 36 SER B CA 1
ATOM 1680 C C . SER B 1 36 ? -8.43 32.906 10.398 1 90.12 36 SER B C 1
ATOM 1682 O O . SER B 1 36 ? -8.445 31.688 10.422 1 90.12 36 SER B O 1
ATOM 1684 N N . LYS B 1 37 ? -8.859 33.625 11.344 1 88.81 37 LYS B N 1
ATOM 1685 C CA . LYS B 1 37 ? -9.461 33 12.523 1 88.81 37 LYS B CA 1
ATOM 1686 C C . LYS B 1 37 ? -10.984 32.938 12.391 1 88.81 37 LYS B C 1
ATOM 1688 O O . LYS B 1 37 ? -11.656 32.344 13.234 1 88.81 37 LYS B O 1
ATOM 1693 N N . GLU B 1 38 ? -11.438 33.438 11.375 1 89.31 38 GLU B N 1
ATOM 1694 C CA . GLU B 1 38 ? -12.883 33.5 11.164 1 89.31 38 GLU B CA 1
ATOM 1695 C C . GLU B 1 38 ? -13.398 32.188 10.57 1 89.31 38 GLU B C 1
ATOM 1697 O O . GLU B 1 38 ? -12.852 31.688 9.586 1 89.31 38 GLU B O 1
ATOM 1702 N N . ARG B 1 39 ? -14.375 31.641 11.203 1 89.75 39 ARG B N 1
ATOM 1703 C CA . ARG B 1 39 ? -15.07 30.469 10.68 1 89.75 39 ARG B CA 1
ATOM 1704 C C . ARG B 1 39 ? -16.156 30.875 9.688 1 89.75 39 ARG B C 1
ATOM 1706 O O . ARG B 1 39 ? -17.312 31.062 10.07 1 89.75 39 ARG B O 1
ATOM 1713 N N . ARG B 1 40 ? -15.875 30.922 8.453 1 86.25 40 ARG B N 1
ATOM 1714 C CA . ARG B 1 40 ? -16.734 31.484 7.422 1 86.25 40 ARG B CA 1
ATOM 1715 C C . ARG B 1 40 ? -17.734 30.453 6.918 1 86.25 40 ARG B C 1
ATOM 1717 O O . ARG B 1 40 ? -18.812 30.797 6.422 1 86.25 40 ARG B O 1
ATOM 1724 N N . TYR B 1 41 ? -17.391 29.219 6.941 1 88.81 41 TYR B N 1
ATOM 1725 C CA . TYR B 1 41 ? -18.234 28.188 6.344 1 88.81 41 TYR B CA 1
ATOM 1726 C C . TYR B 1 41 ? -18.719 27.203 7.395 1 88.81 41 TYR B C 1
ATOM 1728 O O . TYR B 1 41 ? -18.141 27.109 8.477 1 88.81 41 TYR B O 1
ATOM 1736 N N . TYR B 1 42 ? -19.781 26.531 7.062 1 88.75 42 TYR B N 1
ATOM 1737 C CA . TYR B 1 42 ? -20.375 25.531 7.957 1 88.75 42 TYR B CA 1
ATOM 1738 C C . TYR B 1 42 ? -19.359 24.469 8.336 1 88.75 42 TYR B C 1
ATOM 1740 O O . TYR B 1 42 ? -19.312 24.031 9.492 1 88.75 42 TYR B O 1
ATOM 1748 N N . GLN B 1 43 ? -18.625 24.047 7.375 1 88.81 43 GLN B N 1
ATOM 1749 C CA . GLN B 1 43 ? -17.609 23.031 7.594 1 88.81 43 GLN B CA 1
ATOM 1750 C C . GLN B 1 43 ? -16.625 23.453 8.68 1 88.81 43 GLN B C 1
ATOM 1752 O O . GLN B 1 43 ? -16.125 22.609 9.438 1 88.81 43 GLN B O 1
ATOM 1757 N N . HIS B 1 44 ? -16.344 24.766 8.734 1 92 44 HIS B N 1
ATOM 1758 C CA . HIS B 1 44 ? -15.414 25.297 9.734 1 92 44 HIS B CA 1
ATOM 1759 C C . HIS B 1 44 ? -15.938 25.062 11.148 1 92 44 HIS B C 1
ATOM 1761 O O . HIS B 1 44 ? -15.156 24.828 12.07 1 92 44 HIS B O 1
ATOM 1767 N N . MET B 1 45 ? -17.25 25.047 11.234 1 91.12 45 MET B N 1
ATOM 1768 C CA . MET B 1 45 ? -17.875 24.891 12.539 1 91.12 45 MET B CA 1
ATOM 1769 C C . MET B 1 45 ? -17.828 23.438 13.008 1 91.12 45 MET B C 1
ATOM 1771 O O . MET B 1 45 ? -17.875 23.172 14.203 1 91.12 45 MET B O 1
ATOM 1775 N N . LEU B 1 46 ? -17.703 22.594 12.094 1 92.44 46 LEU B N 1
ATOM 1776 C CA . LEU B 1 46 ? -17.672 21.172 12.406 1 92.44 46 LEU B CA 1
ATOM 1777 C C . LEU B 1 46 ? -16.266 20.719 12.773 1 92.44 46 LEU B C 1
ATOM 1779 O O . LEU B 1 46 ? -16.094 19.625 13.32 1 92.44 46 LEU B O 1
ATOM 1783 N N . LEU B 1 47 ? -15.266 21.5 12.508 1 93.69 47 LEU B N 1
ATOM 1784 C CA . LEU B 1 47 ? -13.875 21.125 12.734 1 93.69 47 LEU B CA 1
ATOM 1785 C C . LEU B 1 47 ? -13.508 21.25 14.211 1 93.69 47 LEU B C 1
ATOM 1787 O O . LEU B 1 47 ? -13.727 22.312 14.812 1 93.69 47 LEU B O 1
ATOM 1791 N N . PRO B 1 48 ? -13.062 20.188 14.805 1 95.06 48 PRO B N 1
ATOM 1792 C CA . PRO B 1 48 ? -12.445 20.391 16.125 1 95.06 48 PRO B CA 1
ATOM 1793 C C . PRO B 1 48 ? -11.156 21.203 16.047 1 95.06 48 PRO B C 1
ATOM 1795 O O . PRO B 1 48 ? -10.789 21.703 14.984 1 95.06 48 PRO B O 1
ATOM 1798 N N . ASP B 1 49 ? -10.531 21.422 17.219 1 94.94 49 ASP B N 1
ATOM 1799 C CA . ASP B 1 49 ? -9.25 22.109 17.172 1 94.94 49 ASP B CA 1
ATOM 1800 C C . ASP B 1 49 ? -8.188 21.266 16.469 1 94.94 49 ASP B C 1
ATOM 1802 O O . ASP B 1 49 ? -8.32 20.047 16.391 1 94.94 49 ASP B O 1
ATOM 1806 N N . LEU B 1 50 ? -7.195 21.891 15.992 1 95.25 50 LEU B N 1
ATOM 1807 C CA . LEU B 1 50 ? -6.219 21.266 15.109 1 95.25 50 LEU B CA 1
ATOM 1808 C C . LEU B 1 50 ? -5.555 20.078 15.797 1 95.25 50 LEU B C 1
ATOM 1810 O O . LEU B 1 50 ? -5.426 19 15.195 1 95.25 50 LEU B O 1
ATOM 1814 N N . PRO B 1 51 ? -5.09 20.172 17.062 1 96.5 51 PRO B N 1
ATOM 1815 C CA . PRO B 1 51 ? -4.473 19.016 17.719 1 96.5 51 PRO B CA 1
ATOM 1816 C C . PRO B 1 51 ? -5.406 17.812 17.797 1 96.5 51 PRO B C 1
ATOM 1818 O O . PRO B 1 51 ? -4.98 16.672 17.562 1 96.5 51 PRO B O 1
ATOM 1821 N N . THR B 1 52 ? -6.656 18.062 18.109 1 96.5 52 THR B N 1
ATOM 1822 C CA . THR B 1 52 ? -7.645 17 18.203 1 96.5 52 THR B CA 1
ATOM 1823 C C . THR B 1 52 ? -7.887 16.359 16.828 1 96.5 52 THR B C 1
ATOM 1825 O O . THR B 1 52 ? -8.008 15.148 16.719 1 96.5 52 THR B O 1
ATOM 1828 N N . PHE B 1 53 ? -8.008 17.219 15.883 1 96.19 53 PHE B N 1
ATOM 1829 C CA . PHE B 1 53 ? -8.211 16.75 14.516 1 96.19 53 PHE B CA 1
ATOM 1830 C C . PHE B 1 53 ? -7.074 15.844 14.078 1 96.19 53 PHE B C 1
ATOM 1832 O O . PHE B 1 53 ? -7.309 14.75 13.555 1 96.19 53 PHE B O 1
ATOM 1839 N N . ILE B 1 54 ? -5.828 16.234 14.227 1 96.44 54 ILE B N 1
ATOM 1840 C CA . ILE B 1 54 ? -4.641 15.5 13.82 1 96.44 54 ILE B CA 1
ATOM 1841 C C . ILE B 1 54 ? -4.586 14.164 14.555 1 96.44 54 ILE B C 1
ATOM 1843 O O . ILE B 1 54 ? -4.316 13.125 13.945 1 96.44 54 ILE B O 1
ATOM 1847 N N . LYS B 1 55 ? -4.859 14.195 15.828 1 94.69 55 LYS B N 1
ATOM 1848 C CA . LYS B 1 55 ? -4.867 12.977 16.625 1 94.69 55 LYS B CA 1
ATOM 1849 C C . LYS B 1 55 ? -5.93 12 16.141 1 94.69 55 LYS B C 1
ATOM 1851 O O . LYS B 1 55 ? -5.688 10.797 16.062 1 94.69 55 LYS B O 1
ATOM 1856 N N . LEU B 1 56 ? -7.086 12.531 15.812 1 94.06 56 LEU B N 1
ATOM 1857 C CA . LEU B 1 56 ? -8.188 11.703 15.32 1 94.06 56 LEU B CA 1
ATOM 1858 C C . LEU B 1 56 ? -7.805 11.008 14.016 1 94.06 56 LEU B C 1
ATOM 1860 O O . LEU B 1 56 ? -8.016 9.805 13.867 1 94.06 56 LEU B O 1
ATOM 1864 N N . VAL B 1 57 ? -7.332 11.742 13.078 1 93.44 57 VAL B N 1
ATOM 1865 C CA . VAL B 1 57 ? -6.953 11.18 11.781 1 93.44 57 VAL B CA 1
ATOM 1866 C C . VAL B 1 57 ? -5.844 10.148 11.969 1 93.44 57 VAL B C 1
ATOM 1868 O O . VAL B 1 57 ? -5.871 9.078 11.359 1 93.44 57 VAL B O 1
ATOM 1871 N N . TYR B 1 58 ? -4.809 10.5 12.789 1 92.69 58 TYR B N 1
ATOM 1872 C CA . TYR B 1 58 ? -3.711 9.586 13.094 1 92.69 58 TYR B CA 1
ATOM 1873 C C . TYR B 1 58 ? -4.238 8.258 13.609 1 92.69 58 TYR B C 1
ATOM 1875 O O . TYR B 1 58 ? -3.84 7.195 13.125 1 92.69 58 TYR B O 1
ATOM 1883 N N . GLN B 1 59 ? -5.145 8.336 14.539 1 89.12 59 GLN B N 1
ATOM 1884 C CA . GLN B 1 59 ? -5.652 7.137 15.203 1 89.12 59 GLN B CA 1
ATOM 1885 C C . GLN B 1 59 ? -6.582 6.348 14.281 1 89.12 59 GLN B C 1
ATOM 1887 O O . GLN B 1 59 ? -6.438 5.133 14.141 1 89.12 59 GLN B O 1
ATOM 1892 N N . LYS B 1 60 ? -7.504 7 13.688 1 87.25 60 LYS B N 1
ATOM 1893 C CA . LYS B 1 60 ? -8.523 6.32 12.898 1 87.25 60 LYS B CA 1
ATOM 1894 C C . LYS B 1 60 ? -7.93 5.738 11.617 1 87.25 60 LYS B C 1
ATOM 1896 O O . LYS B 1 60 ? -8.383 4.699 11.133 1 87.25 60 LYS B O 1
ATOM 1901 N N . CYS B 1 61 ? -6.879 6.43 11.109 1 85.19 61 CYS B N 1
ATOM 1902 C CA . CYS B 1 61 ? -6.254 5.957 9.883 1 85.19 61 CYS B CA 1
ATOM 1903 C C . CYS B 1 61 ? -5.023 5.113 10.188 1 85.19 61 CYS B C 1
ATOM 1905 O O . CYS B 1 61 ? -4.355 4.629 9.273 1 85.19 61 CYS B O 1
ATOM 1907 N N . HIS B 1 62 ? -4.66 4.969 11.375 1 81.12 62 HIS B N 1
ATOM 1908 C CA . HIS B 1 62 ? -3.533 4.156 11.82 1 81.12 62 HIS B CA 1
ATOM 1909 C C . HIS B 1 62 ? -2.248 4.551 11.094 1 81.12 62 HIS B C 1
ATOM 1911 O O . HIS B 1 62 ? -1.551 3.695 10.547 1 81.12 62 HIS B O 1
ATOM 1917 N N . LEU B 1 63 ? -1.99 5.793 11.062 1 85.81 63 LEU B N 1
ATOM 1918 C CA . LEU B 1 63 ? -0.784 6.289 10.414 1 85.81 63 LEU B CA 1
ATOM 1919 C C . LEU B 1 63 ? 0.463 5.875 11.188 1 85.81 63 LEU B C 1
ATOM 1921 O O . LEU B 1 63 ? 0.45 5.836 12.414 1 85.81 63 LEU B O 1
ATOM 1925 N N . THR B 1 64 ? 1.504 5.586 10.531 1 81.06 64 THR B N 1
ATOM 1926 C CA . THR B 1 64 ? 2.77 5.199 11.148 1 81.06 64 THR B CA 1
ATOM 1927 C C . THR B 1 64 ? 3.66 6.422 11.359 1 81.06 64 THR B C 1
ATOM 1929 O O . THR B 1 64 ? 3.451 7.465 10.742 1 81.06 64 THR B O 1
ATOM 1932 N N . PRO B 1 65 ? 4.641 6.32 12.25 1 85.75 65 PRO B N 1
ATOM 1933 C CA . PRO B 1 65 ? 5.59 7.418 12.43 1 85.75 65 PRO B CA 1
ATOM 1934 C C . PRO B 1 65 ? 6.324 7.785 11.141 1 85.75 65 PRO B C 1
ATOM 1936 O O . PRO B 1 65 ? 6.645 8.953 10.914 1 85.75 65 PRO B O 1
ATOM 1939 N N . THR B 1 66 ? 6.598 6.855 10.312 1 83.62 66 THR B N 1
ATOM 1940 C CA . THR B 1 66 ? 7.281 7.098 9.047 1 83.62 66 THR B CA 1
ATOM 1941 C C . THR B 1 66 ? 6.449 8.008 8.148 1 83.62 66 THR B C 1
ATOM 1943 O O . THR B 1 66 ? 6.973 8.961 7.57 1 83.62 66 THR B O 1
ATOM 1946 N N . VAL B 1 67 ? 5.16 7.746 8.055 1 88.31 67 VAL B N 1
ATOM 1947 C CA . VAL B 1 67 ? 4.262 8.57 7.25 1 88.31 67 VAL B CA 1
ATOM 1948 C C . VAL B 1 67 ? 4.23 9.992 7.805 1 88.31 67 VAL B C 1
ATOM 1950 O O . VAL B 1 67 ? 4.277 10.961 7.047 1 88.31 67 VAL B O 1
ATOM 1953 N N . LEU B 1 68 ? 4.172 10.102 9.125 1 91.88 68 LEU B N 1
ATOM 1954 C CA . LEU B 1 68 ? 4.121 11.406 9.773 1 91.88 68 LEU B CA 1
ATOM 1955 C C . LEU B 1 68 ? 5.398 12.195 9.5 1 91.88 68 LEU B C 1
ATOM 1957 O O . LEU B 1 68 ? 5.344 13.391 9.195 1 91.88 68 LEU B O 1
ATOM 1961 N N . VAL B 1 69 ? 6.527 11.547 9.602 1 91.56 69 VAL B N 1
ATOM 1962 C CA . VAL B 1 69 ? 7.816 12.203 9.398 1 91.56 69 VAL B CA 1
ATOM 1963 C C . VAL B 1 69 ? 7.941 12.656 7.94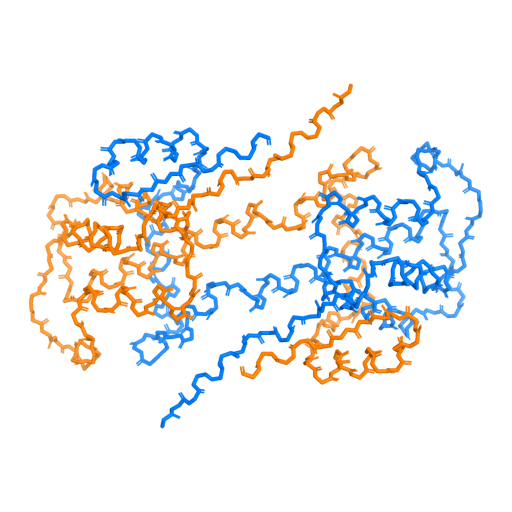5 1 91.56 69 VAL B C 1
ATOM 1965 O O . VAL B 1 69 ? 8.359 13.789 7.676 1 91.56 69 VAL B O 1
ATOM 1968 N N . ILE B 1 70 ? 7.629 11.852 7.043 1 92.38 70 ILE B N 1
ATOM 1969 C CA . ILE B 1 70 ? 7.684 12.219 5.633 1 92.38 70 ILE B CA 1
ATOM 1970 C C . ILE B 1 70 ? 6.734 13.383 5.363 1 92.38 70 ILE B C 1
ATOM 1972 O O . ILE B 1 70 ? 7.078 14.32 4.641 1 92.38 70 ILE B O 1
ATOM 1976 N N . GLY B 1 71 ? 5.508 13.273 5.891 1 95.88 71 GLY B N 1
ATOM 1977 C CA . GLY B 1 71 ? 4.59 14.398 5.809 1 95.88 71 GLY B CA 1
ATOM 1978 C C . GLY B 1 71 ? 5.199 15.695 6.289 1 95.88 71 GLY B C 1
ATOM 1979 O O . GLY B 1 71 ? 5.02 16.75 5.66 1 95.88 71 GLY B O 1
ATOM 1980 N N . LEU B 1 72 ? 5.879 15.656 7.41 1 95 72 LEU B N 1
ATOM 1981 C CA . LEU B 1 72 ? 6.539 16.828 7.965 1 95 72 LEU B CA 1
ATOM 1982 C C . LEU B 1 72 ? 7.613 17.359 7.016 1 95 72 LEU B C 1
ATOM 1984 O O . LEU B 1 72 ? 7.762 18.562 6.848 1 95 72 LEU B O 1
ATOM 1988 N N . ILE B 1 73 ? 8.398 16.484 6.457 1 95.19 73 ILE B N 1
ATOM 1989 C CA . ILE B 1 73 ? 9.406 16.875 5.477 1 95.19 73 ILE B CA 1
ATOM 1990 C C . ILE B 1 73 ? 8.742 17.594 4.309 1 95.19 73 ILE B C 1
ATOM 1992 O O . ILE B 1 73 ? 9.234 18.641 3.854 1 95.19 73 ILE B O 1
ATOM 1996 N N . TYR B 1 74 ? 7.617 17.062 3.846 1 96.56 74 TYR B N 1
ATOM 1997 C CA . TYR B 1 74 ? 6.887 17.688 2.748 1 96.56 74 TYR B CA 1
ATOM 1998 C C . TYR B 1 74 ? 6.391 19.078 3.145 1 96.56 74 TYR B C 1
ATOM 2000 O O . TYR B 1 74 ? 6.426 20 2.34 1 96.56 74 TYR B O 1
ATOM 2008 N N . LEU B 1 75 ? 5.867 19.203 4.305 1 95.88 75 LEU B N 1
ATOM 2009 C CA . LEU B 1 75 ? 5.406 20.5 4.789 1 95.88 75 LEU B CA 1
ATOM 2010 C C . LEU B 1 75 ? 6.555 21.5 4.844 1 95.88 75 LEU B C 1
ATOM 2012 O O . LEU B 1 75 ? 6.367 22.672 4.547 1 95.88 75 LEU B O 1
ATOM 2016 N N . GLU B 1 76 ? 7.715 21.031 5.242 1 93.62 76 GLU B N 1
ATOM 2017 C CA . GLU B 1 76 ? 8.883 21.906 5.242 1 93.62 76 GLU B CA 1
ATOM 2018 C C . GLU B 1 76 ? 9.242 22.344 3.828 1 93.62 76 GLU B C 1
ATOM 2020 O O . GLU B 1 76 ? 9.594 23.516 3.605 1 93.62 76 GLU B O 1
ATOM 2025 N N . ARG B 1 77 ? 9.25 21.422 2.957 1 94.56 77 ARG B N 1
ATOM 2026 C CA . ARG B 1 77 ? 9.5 21.75 1.56 1 94.56 77 ARG B CA 1
ATOM 2027 C C . ARG B 1 77 ? 8.484 22.766 1.05 1 94.56 77 ARG B C 1
ATOM 2029 O O . ARG B 1 77 ? 8.836 23.688 0.308 1 94.56 77 ARG B O 1
ATOM 2036 N N . LEU B 1 78 ? 7.234 22.531 1.42 1 94.56 78 LEU B N 1
ATOM 2037 C CA . LEU B 1 78 ? 6.156 23.438 1.024 1 94.56 78 LEU B CA 1
ATOM 2038 C C . LEU B 1 78 ? 6.414 24.844 1.534 1 94.56 78 LEU B C 1
ATOM 2040 O O . LEU B 1 78 ? 6.211 25.828 0.806 1 94.56 78 LEU B O 1
ATOM 2044 N N . LYS B 1 79 ? 6.777 24.938 2.74 1 92.31 79 LYS B N 1
ATOM 2045 C CA . LYS B 1 79 ? 7.051 26.234 3.369 1 92.31 79 LYS B CA 1
ATOM 2046 C C . LYS B 1 79 ? 8.102 27.016 2.59 1 92.31 79 LYS B C 1
ATOM 2048 O O . LYS B 1 79 ? 8.008 28.234 2.449 1 92.31 79 LYS B O 1
ATOM 2053 N N . LYS B 1 80 ? 9.094 26.312 2.113 1 92.5 80 LYS B N 1
ATOM 2054 C CA . LYS B 1 80 ? 10.18 26.938 1.37 1 92.5 80 LYS B CA 1
ATOM 2055 C C . LYS B 1 80 ? 9.695 27.484 0.03 1 92.5 80 LYS B C 1
ATOM 2057 O O . LYS B 1 80 ? 10.273 28.422 -0.512 1 92.5 80 LYS B O 1
ATOM 2062 N N . ASN B 1 81 ? 8.664 26.953 -0.474 1 92.44 81 ASN B N 1
ATOM 2063 C CA . ASN B 1 81 ? 8.18 27.312 -1.8 1 92.44 81 ASN B CA 1
ATOM 2064 C C . ASN B 1 81 ? 7.035 28.328 -1.721 1 92.44 81 ASN B C 1
ATOM 2066 O O . ASN B 1 81 ? 6.629 28.891 -2.738 1 92.44 81 ASN B O 1
ATOM 2070 N N . LEU B 1 82 ? 6.492 28.516 -0.539 1 88.75 82 LEU B N 1
ATOM 2071 C CA . LEU B 1 82 ? 5.387 29.438 -0.369 1 88.75 82 LEU B CA 1
ATOM 2072 C C . LEU B 1 82 ? 5.895 30.875 -0.271 1 88.75 82 LEU B C 1
ATOM 2074 O O . LEU B 1 82 ? 6.938 31.125 0.335 1 88.75 82 LEU B O 1
ATOM 2078 N N . PRO B 1 83 ? 5.16 31.766 -0.853 1 85.31 83 PRO B N 1
ATOM 2079 C CA . PRO B 1 83 ? 5.512 33.188 -0.668 1 85.31 83 PRO B CA 1
ATOM 2080 C C . PRO B 1 83 ? 5.355 33.656 0.778 1 85.31 83 PRO B C 1
ATOM 2082 O O . PRO B 1 83 ? 4.523 33.094 1.515 1 85.31 83 PRO B O 1
ATOM 2085 N N . ASP B 1 84 ? 6.125 34.562 1.275 1 78.94 84 ASP B N 1
ATOM 2086 C CA . ASP B 1 84 ? 6.152 35.062 2.648 1 78.94 84 ASP B CA 1
ATOM 2087 C C . ASP B 1 84 ? 4.789 35.594 3.059 1 78.94 84 ASP B C 1
ATOM 2089 O O . ASP B 1 84 ? 4.414 35.531 4.23 1 78.94 84 ASP B O 1
ATOM 2093 N N . GLN B 1 85 ? 4.031 36.062 2.174 1 80.44 85 GLN B N 1
ATOM 2094 C CA . GLN B 1 85 ? 2.779 36.719 2.539 1 80.44 85 GLN B CA 1
ATOM 2095 C C . GLN B 1 85 ? 1.578 35.844 2.18 1 80.44 85 GLN B C 1
ATOM 2097 O O . GLN B 1 85 ? 0.476 36.344 1.971 1 80.44 85 GLN B O 1
ATOM 2102 N N . ALA B 1 86 ? 1.782 34.594 2.17 1 81.75 86 ALA B N 1
ATOM 2103 C CA . ALA B 1 86 ? 0.654 33.75 1.829 1 81.75 86 ALA B CA 1
ATOM 2104 C C . ALA B 1 86 ? -0.378 33.719 2.953 1 81.75 86 ALA B C 1
ATOM 2106 O O . ALA B 1 86 ? -0.02 33.688 4.133 1 81.75 86 ALA B O 1
ATOM 2107 N N . GLN B 1 87 ? -1.594 33.969 2.602 1 88.06 87 GLN B N 1
ATOM 2108 C CA . GLN B 1 87 ? -2.701 33.938 3.551 1 88.06 87 GLN B CA 1
ATOM 2109 C C . GLN B 1 87 ? -3.646 32.781 3.246 1 88.06 87 GLN B C 1
ATOM 2111 O O . GLN B 1 87 ? -3.807 32.375 2.088 1 88.06 87 GLN B O 1
ATOM 2116 N N . GLY B 1 88 ? -4.188 32.219 4.312 1 90.12 88 GLY B N 1
ATOM 2117 C CA . GLY B 1 88 ? -5.117 31.109 4.152 1 90.12 88 GLY B CA 1
ATOM 2118 C C . GLY B 1 88 ? -6.379 31.281 4.977 1 90.12 88 GLY B C 1
ATOM 2119 O O . GLY B 1 88 ? -6.457 32.156 5.84 1 90.12 88 GLY B O 1
ATOM 2120 N N . GLU B 1 89 ? -7.379 30.516 4.648 1 92.62 89 GLU B N 1
ATOM 2121 C CA . GLU B 1 89 ? -8.633 30.469 5.402 1 92.62 89 GLU B CA 1
ATOM 2122 C C . GLU B 1 89 ? -8.453 29.703 6.715 1 92.62 89 GLU B C 1
ATOM 2124 O O . GLU B 1 89 ? -7.383 29.156 6.98 1 92.62 89 GLU B O 1
ATOM 2129 N N . TYR B 1 90 ? -9.531 29.672 7.535 1 93.69 90 TYR B N 1
ATOM 2130 C CA . TYR B 1 90 ? -9.523 29.047 8.852 1 93.69 90 TYR B CA 1
ATOM 2131 C C . TYR B 1 90 ? -9.047 27.609 8.766 1 93.69 90 TYR B C 1
ATOM 2133 O O . TYR B 1 90 ? -8.312 27.141 9.641 1 93.69 90 TYR B O 1
ATOM 2141 N N . ASP B 1 91 ? -9.461 26.906 7.695 1 94.62 91 ASP B N 1
ATOM 2142 C CA . ASP B 1 91 ? -9.227 25.469 7.664 1 94.62 91 ASP B CA 1
ATOM 2143 C C . ASP B 1 91 ? -7.988 25.125 6.832 1 94.62 91 ASP B C 1
ATOM 2145 O O . ASP B 1 91 ? -7.73 23.969 6.539 1 94.62 91 ASP B O 1
ATOM 2149 N N . THR B 1 92 ? -7.199 26.141 6.473 1 94.25 92 THR B N 1
ATOM 2150 C CA . THR B 1 92 ? -6 25.922 5.672 1 94.25 92 THR B CA 1
ATOM 2151 C C . THR B 1 92 ? -5.043 24.969 6.387 1 94.25 92 THR B C 1
ATOM 2153 O O . THR B 1 92 ? -4.512 24.031 5.773 1 94.25 92 THR B O 1
ATOM 2156 N N . PRO B 1 93 ? -4.84 25.078 7.684 1 95.19 93 PRO B N 1
ATOM 2157 C CA . PRO B 1 93 ? -3.959 24.141 8.375 1 95.19 93 PRO B CA 1
ATOM 2158 C C . PRO B 1 93 ? -4.465 22.703 8.297 1 95.19 93 PRO B C 1
ATOM 2160 O O . PRO B 1 93 ? -3.668 21.766 8.156 1 95.19 93 PRO B O 1
ATOM 2163 N N . TYR B 1 94 ? -5.762 22.516 8.367 1 95.81 94 TYR B N 1
ATOM 2164 C CA . TYR B 1 94 ? -6.367 21.188 8.258 1 95.81 94 TYR B CA 1
ATOM 2165 C C . TYR B 1 94 ? -6.145 20.609 6.871 1 95.81 94 TYR B C 1
ATOM 2167 O O . TYR B 1 94 ? -5.801 19.422 6.738 1 95.81 94 TYR B O 1
ATOM 2175 N N . LYS B 1 95 ? -6.301 21.469 5.922 1 95.31 95 LYS B N 1
ATOM 2176 C CA . LYS B 1 95 ? -6.133 21.047 4.531 1 95.31 95 LYS B CA 1
ATOM 2177 C C . LYS B 1 95 ? -4.684 20.688 4.238 1 95.31 95 LYS B C 1
ATOM 2179 O O . LYS B 1 95 ? -4.414 19.719 3.527 1 95.31 95 LYS B O 1
ATOM 2184 N N . LEU B 1 96 ? -3.779 21.406 4.711 1 96 96 LEU B N 1
ATOM 2185 C CA . LEU B 1 96 ? -2.355 21.156 4.523 1 96 96 LEU B CA 1
ATOM 2186 C C . LEU B 1 96 ? -1.948 19.844 5.172 1 96 96 LEU B C 1
ATOM 2188 O O . LEU B 1 96 ? -1.202 19.062 4.578 1 96 96 LEU B O 1
ATOM 2192 N N . PHE B 1 97 ? -2.447 19.609 6.367 1 97.06 97 PHE B N 1
ATOM 2193 C CA . PHE B 1 97 ? -2.191 18.344 7.047 1 97.06 97 PHE B CA 1
ATOM 2194 C C . PHE B 1 97 ? -2.715 17.172 6.227 1 97.06 97 PHE B C 1
ATOM 2196 O O . PHE B 1 97 ? -1.989 16.203 5.988 1 97.06 97 PHE B O 1
ATOM 2203 N N . LEU B 1 98 ? -3.941 17.297 5.805 1 96.25 98 LEU B N 1
ATOM 2204 C CA . LEU B 1 98 ? -4.574 16.219 5.055 1 96.25 98 LEU B CA 1
ATOM 2205 C C . LEU B 1 98 ? -3.828 15.953 3.752 1 96.25 98 LEU B C 1
ATOM 2207 O O . LEU B 1 98 ? -3.537 14.797 3.424 1 96.25 98 LEU B O 1
ATOM 2211 N N . ALA B 1 99 ? -3.525 17.016 3.059 1 96.38 99 ALA B N 1
ATOM 2212 C CA . ALA B 1 99 ? -2.797 16.875 1.801 1 96.38 99 ALA B CA 1
ATOM 2213 C C . ALA B 1 99 ? -1.437 16.219 2.025 1 96.38 99 ALA B C 1
ATOM 2215 O O . ALA B 1 99 ? -1.046 15.32 1.283 1 96.38 99 ALA B O 1
ATOM 2216 N N . ALA B 1 100 ? -0.709 16.625 3.021 1 96.81 100 ALA B N 1
ATOM 2217 C CA . ALA B 1 100 ? 0.605 16.062 3.336 1 96.81 100 ALA B CA 1
ATOM 2218 C C . ALA B 1 100 ? 0.51 14.586 3.668 1 96.81 100 ALA B C 1
ATOM 2220 O O . ALA B 1 100 ? 1.316 13.781 3.191 1 96.81 100 ALA B O 1
ATOM 2221 N N . MET B 1 101 ? -0.506 14.188 4.48 1 95.38 101 MET B N 1
ATOM 2222 C CA . MET B 1 101 ? -0.668 12.797 4.887 1 95.38 101 MET B CA 1
ATOM 2223 C C . MET B 1 101 ? -1.055 11.922 3.699 1 95.38 101 MET B C 1
ATOM 2225 O O . MET B 1 101 ? -0.548 10.812 3.551 1 95.38 101 MET B O 1
ATOM 2229 N N . ILE B 1 102 ? -1.96 12.469 2.924 1 93.62 102 ILE B N 1
ATOM 2230 C CA . ILE B 1 102 ? -2.396 11.727 1.747 1 93.62 102 ILE B CA 1
ATOM 2231 C C . ILE B 1 102 ? -1.21 11.492 0.815 1 93.62 102 ILE B C 1
ATOM 2233 O O . ILE B 1 102 ? -0.948 10.359 0.407 1 93.62 102 ILE B O 1
ATOM 2237 N N . VAL B 1 103 ? -0.41 12.5 0.51 1 93.44 103 VAL B N 1
ATOM 2238 C CA . VAL B 1 103 ? 0.719 12.406 -0.41 1 93.44 103 VAL B CA 1
ATOM 2239 C C . VAL B 1 103 ? 1.807 11.523 0.191 1 93.44 103 VAL B C 1
ATOM 2241 O O . VAL B 1 103 ? 2.387 10.68 -0.503 1 93.44 103 VAL B O 1
ATOM 2244 N N . ALA B 1 104 ? 2.115 11.711 1.445 1 92.38 104 ALA B N 1
ATOM 2245 C CA . ALA B 1 104 ? 3.113 10.883 2.115 1 92.38 104 ALA B CA 1
ATOM 2246 C C . ALA B 1 104 ? 2.711 9.406 2.088 1 92.38 104 ALA B C 1
ATOM 2248 O O . ALA B 1 104 ? 3.543 8.531 1.833 1 92.38 104 ALA B O 1
ATOM 2249 N N . THR B 1 105 ? 1.455 9.094 2.408 1 87 105 THR B N 1
ATOM 2250 C CA . THR B 1 105 ? 0.931 7.73 2.395 1 87 105 THR B CA 1
ATOM 2251 C C . THR B 1 105 ? 1.079 7.109 1.01 1 87 105 THR B C 1
ATOM 2253 O O . THR B 1 105 ? 1.557 5.98 0.879 1 87 105 THR B O 1
ATOM 2256 N N . LYS B 1 106 ? 0.654 7.824 -0.001 1 83.75 106 LYS B N 1
ATOM 2257 C CA . LYS B 1 106 ? 0.776 7.344 -1.373 1 83.75 106 LYS B CA 1
ATOM 2258 C C . LYS B 1 106 ? 2.236 7.094 -1.741 1 83.75 106 LYS B C 1
ATOM 2260 O O . LYS B 1 106 ? 2.555 6.113 -2.414 1 83.75 106 LYS B O 1
ATOM 2265 N N . TYR B 1 107 ? 3.092 7.949 -1.33 1 84.62 107 TYR B N 1
ATOM 2266 C CA . TYR B 1 107 ? 4.52 7.832 -1.608 1 84.62 107 TYR B CA 1
ATOM 2267 C C . TYR B 1 107 ? 5.082 6.547 -1.015 1 84.62 107 TYR B C 1
ATOM 2269 O O . TYR B 1 107 ? 5.789 5.797 -1.696 1 84.62 107 TYR B O 1
ATOM 2277 N N . ILE B 1 108 ? 4.82 6.336 0.216 1 78.06 108 ILE B N 1
ATOM 2278 C CA . ILE B 1 108 ? 5.324 5.156 0.914 1 78.06 108 ILE B CA 1
ATOM 2279 C C . ILE B 1 108 ? 4.734 3.896 0.285 1 78.06 108 ILE B C 1
ATOM 2281 O O . ILE B 1 108 ? 5.449 2.91 0.075 1 78.06 108 ILE B O 1
ATOM 2285 N N . GLU B 1 109 ? 3.447 3.881 0.11 1 74.81 109 GLU B N 1
ATOM 2286 C CA . GLU B 1 109 ? 2.775 2.715 -0.455 1 74.81 109 GLU B CA 1
ATOM 2287 C C . GLU B 1 109 ? 3.33 2.373 -1.835 1 74.81 109 GLU B C 1
ATOM 2289 O O . GLU B 1 109 ? 3.441 1.198 -2.191 1 74.81 109 GLU B O 1
ATOM 2294 N N . ASP B 1 110 ? 3.645 3.383 -2.586 1 70.81 110 ASP B N 1
ATOM 2295 C CA . ASP B 1 110 ? 4.234 3.148 -3.9 1 70.81 110 ASP B CA 1
ATOM 2296 C C . ASP B 1 110 ? 5.621 2.521 -3.777 1 70.81 110 ASP B C 1
ATOM 2298 O O . ASP B 1 110 ? 5.965 1.611 -4.535 1 70.81 110 ASP B O 1
ATOM 2302 N N . TYR B 1 111 ? 6.379 3.068 -2.9 1 63.91 111 TYR B N 1
ATOM 2303 C CA . TYR B 1 111 ? 7.734 2.566 -2.699 1 63.91 111 TYR B CA 1
ATOM 2304 C C . TYR B 1 111 ? 7.715 1.193 -2.037 1 63.91 111 TYR B C 1
ATOM 2306 O O . TYR B 1 111 ? 8.547 0.338 -2.34 1 63.91 111 TYR B O 1
ATOM 2314 N N . ALA B 1 112 ? 6.844 1.042 -1.109 1 59.47 112 ALA B N 1
ATOM 2315 C CA . ALA B 1 112 ? 6.805 -0.189 -0.324 1 59.47 112 ALA B CA 1
ATOM 2316 C C . ALA B 1 112 ? 5.93 -1.241 -0.996 1 59.47 112 ALA B C 1
ATOM 2318 O O . ALA B 1 112 ? 5.801 -2.363 -0.498 1 59.47 112 ALA B O 1
ATOM 2319 N N . SER B 1 113 ? 5.43 -0.861 -2.094 1 68.69 113 SER B N 1
ATOM 2320 C CA . SER B 1 113 ? 4.496 -1.812 -2.686 1 68.69 113 SER B CA 1
ATOM 2321 C C . SER B 1 113 ? 5.145 -3.18 -2.873 1 68.69 113 SER B C 1
ATOM 2323 O O . SER B 1 113 ? 6.289 -3.275 -3.318 1 68.69 113 SER B O 1
ATOM 2325 N N . HIS B 1 114 ? 4.562 -4.129 -2.344 1 70.5 114 HIS B N 1
ATOM 2326 C CA . HIS B 1 114 ? 4.969 -5.512 -2.562 1 70.5 114 HIS B CA 1
ATOM 2327 C C . HIS B 1 114 ? 5.152 -5.801 -4.047 1 70.5 114 HIS B C 1
ATOM 2329 O O . HIS B 1 114 ? 6.023 -6.586 -4.43 1 70.5 114 HIS B O 1
ATOM 2335 N N . ALA B 1 115 ? 4.461 -5.117 -4.832 1 75.62 115 ALA B N 1
ATOM 2336 C CA . ALA B 1 115 ? 4.598 -5.332 -6.27 1 75.62 115 ALA B CA 1
ATOM 2337 C C . ALA B 1 115 ? 6 -4.973 -6.746 1 75.62 115 ALA B C 1
ATOM 2339 O O . ALA B 1 115 ? 6.59 -5.691 -7.555 1 75.62 115 ALA B O 1
ATOM 2340 N N . VAL B 1 116 ? 6.57 -3.98 -6.184 1 78.81 116 VAL B N 1
ATOM 2341 C CA . VAL B 1 116 ? 7.926 -3.568 -6.539 1 78.81 116 VAL B CA 1
ATOM 2342 C C . VAL B 1 116 ? 8.93 -4.625 -6.074 1 78.81 116 VAL B C 1
ATOM 2344 O O . VAL B 1 116 ? 9.898 -4.914 -6.77 1 78.81 116 VAL B O 1
ATOM 2347 N N . SER B 1 117 ? 8.641 -5.105 -4.945 1 82 117 SER B N 1
ATOM 2348 C CA . SER B 1 117 ? 9.492 -6.172 -4.434 1 82 117 SER B CA 1
ATOM 2349 C C . SER B 1 117 ? 9.469 -7.387 -5.355 1 82 117 SER B C 1
ATOM 2351 O O . SER B 1 117 ? 10.5 -8.023 -5.586 1 82 117 SER B O 1
ATOM 2353 N N . ILE B 1 118 ? 8.359 -7.75 -5.855 1 88.44 118 ILE B N 1
ATOM 2354 C CA . ILE B 1 118 ? 8.242 -8.875 -6.785 1 88.44 118 ILE B CA 1
ATOM 2355 C C . ILE B 1 118 ? 9.086 -8.602 -8.031 1 88.44 118 ILE B C 1
ATOM 2357 O O . ILE B 1 118 ? 9.875 -9.445 -8.453 1 88.44 118 ILE B O 1
ATOM 2361 N N . TYR B 1 119 ? 9.031 -7.43 -8.516 1 85.88 119 TYR B N 1
ATOM 2362 C CA . TYR B 1 119 ? 9.797 -7.051 -9.695 1 85.88 119 TYR B CA 1
ATOM 2363 C C . TYR B 1 119 ? 11.289 -7.207 -9.445 1 85.88 119 TYR B C 1
ATOM 2365 O O . TYR B 1 119 ? 12.016 -7.734 -10.297 1 85.88 119 TYR B O 1
ATOM 2373 N N . ARG B 1 120 ? 11.68 -6.805 -8.312 1 86.44 120 ARG B N 1
ATOM 2374 C CA . ARG B 1 120 ? 13.094 -6.844 -7.969 1 86.44 120 ARG B CA 1
ATOM 2375 C C . ARG B 1 120 ? 13.594 -8.281 -7.848 1 86.44 120 ARG B C 1
ATOM 2377 O O . ARG B 1 120 ? 14.672 -8.609 -8.336 1 86.44 120 ARG B O 1
ATOM 2384 N N . ILE B 1 121 ? 12.867 -9.062 -7.234 1 87.25 121 ILE B N 1
ATOM 2385 C CA . ILE B 1 121 ? 13.281 -10.43 -6.941 1 87.25 121 ILE B CA 1
ATOM 2386 C C . ILE B 1 121 ? 13.344 -11.234 -8.234 1 87.25 121 ILE B C 1
ATOM 2388 O O . ILE B 1 121 ? 14.219 -12.094 -8.398 1 87.25 121 ILE B O 1
ATOM 2392 N N . VAL B 1 122 ? 12.492 -10.93 -9.156 1 91.56 122 VAL B N 1
ATOM 2393 C CA . VAL B 1 122 ? 12.414 -11.766 -10.352 1 91.56 122 VAL B CA 1
ATOM 2394 C C . VAL B 1 122 ? 13.148 -11.086 -11.508 1 91.56 122 VAL B C 1
ATOM 2396 O O . VAL B 1 122 ? 13.219 -11.625 -12.609 1 91.56 122 VAL B O 1
ATOM 2399 N N . ALA B 1 123 ? 13.719 -9.953 -11.289 1 89.5 123 ALA B N 1
ATOM 2400 C CA . ALA B 1 123 ? 14.383 -9.125 -12.289 1 89.5 123 ALA B CA 1
ATOM 2401 C C . ALA B 1 123 ? 15.438 -9.922 -13.047 1 89.5 123 ALA B C 1
ATOM 2403 O O . ALA B 1 123 ? 15.617 -9.742 -14.25 1 89.5 123 ALA B O 1
ATOM 2404 N N . PRO B 1 124 ? 16.188 -10.781 -12.359 1 90.56 124 PRO B N 1
ATOM 2405 C CA . PRO B 1 124 ? 17.188 -11.562 -13.094 1 90.56 124 PRO B CA 1
ATOM 2406 C C . PRO B 1 124 ? 16.562 -12.516 -14.109 1 90.56 124 PRO B C 1
ATOM 2408 O O . PRO B 1 124 ? 17.234 -12.961 -15.039 1 90.56 124 PRO B O 1
ATOM 2411 N N . LEU B 1 125 ? 15.336 -12.812 -13.984 1 91.75 125 LEU B N 1
ATOM 2412 C CA . LEU B 1 125 ? 14.672 -13.797 -14.82 1 91.75 125 LEU B CA 1
ATOM 2413 C C . LEU B 1 125 ? 13.797 -13.117 -15.875 1 91.75 125 LEU B C 1
ATOM 2415 O O . LEU B 1 125 ? 13.75 -13.555 -17.031 1 91.75 125 LEU B O 1
ATOM 2419 N N . TYR B 1 126 ? 13.109 -12.078 -15.438 1 93.38 126 TYR B N 1
ATOM 2420 C CA . TYR B 1 126 ? 12.164 -11.375 -16.297 1 93.38 126 TYR B CA 1
ATOM 2421 C C . TYR B 1 126 ? 12.359 -9.867 -16.203 1 93.38 126 TYR B C 1
ATOM 2423 O O . TYR B 1 126 ? 12.484 -9.312 -15.109 1 93.38 126 TYR B O 1
ATOM 2431 N N . THR B 1 127 ? 12.359 -9.258 -17.328 1 91.19 127 THR B N 1
ATOM 2432 C CA . THR B 1 127 ? 12.469 -7.805 -17.375 1 91.19 127 THR B CA 1
ATOM 2433 C C . THR B 1 127 ? 11.156 -7.152 -16.922 1 91.19 127 THR B C 1
ATOM 2435 O O . THR B 1 127 ? 10.109 -7.805 -16.891 1 91.19 127 THR B O 1
ATOM 2438 N N . SER B 1 128 ? 11.219 -5.895 -16.562 1 89.75 128 SER B N 1
ATOM 2439 C CA . SER B 1 128 ? 10.023 -5.141 -16.203 1 89.75 128 SER B CA 1
ATOM 2440 C C . SER B 1 128 ? 8.992 -5.152 -17.328 1 89.75 128 SER B C 1
ATOM 2442 O O . SER B 1 128 ? 7.789 -5.223 -17.078 1 89.75 128 SER B O 1
ATOM 2444 N N . ARG B 1 129 ? 9.484 -5.047 -18.531 1 91.62 129 ARG B N 1
ATOM 2445 C CA . ARG B 1 129 ? 8.602 -5.07 -19.688 1 91.62 129 ARG B CA 1
ATOM 2446 C C . ARG B 1 129 ? 7.848 -6.395 -19.781 1 91.62 129 ARG B C 1
ATOM 2448 O O . ARG B 1 129 ? 6.641 -6.414 -20.031 1 91.62 129 ARG B O 1
ATOM 2455 N N . GLU B 1 130 ? 8.562 -7.449 -19.594 1 92.56 130 GLU B N 1
ATOM 2456 C CA . GLU B 1 130 ? 7.957 -8.773 -19.625 1 92.56 130 GLU B CA 1
ATOM 2457 C C . GLU B 1 130 ? 6.926 -8.93 -18.516 1 92.56 130 GLU B C 1
ATOM 2459 O O . GLU B 1 130 ? 5.844 -9.484 -18.734 1 92.56 130 GLU B O 1
ATOM 2464 N N . LEU B 1 131 ? 7.195 -8.414 -17.359 1 93.19 131 LEU B N 1
ATOM 2465 C CA . LEU B 1 131 ? 6.281 -8.492 -16.234 1 93.19 131 LEU B CA 1
ATOM 2466 C C . LEU B 1 131 ? 5.016 -7.68 -16.5 1 93.19 131 LEU B C 1
ATOM 2468 O O . LEU B 1 131 ? 3.91 -8.133 -16.188 1 93.19 131 LEU B O 1
ATOM 2472 N N . ASN B 1 132 ? 5.227 -6.523 -17.047 1 90.44 132 ASN B N 1
ATOM 2473 C CA . ASN B 1 132 ? 4.082 -5.699 -17.406 1 90.44 132 ASN B CA 1
ATOM 2474 C C . ASN B 1 132 ? 3.189 -6.398 -18.422 1 90.44 132 ASN B C 1
ATOM 2476 O O . ASN B 1 132 ? 1.965 -6.273 -18.375 1 90.44 132 ASN B O 1
ATOM 2480 N N . GLU B 1 133 ? 3.83 -7.059 -19.328 1 93.38 133 GLU B N 1
ATOM 2481 C CA . GLU B 1 133 ? 3.072 -7.824 -20.312 1 93.38 133 GLU B CA 1
ATOM 2482 C C . GLU B 1 133 ? 2.303 -8.969 -19.656 1 93.38 133 GLU B C 1
ATOM 2484 O O . GLU B 1 133 ? 1.154 -9.234 -20.016 1 93.38 133 GLU B O 1
ATOM 2489 N N . MET B 1 134 ? 2.98 -9.672 -18.766 1 93.5 134 MET B N 1
ATOM 2490 C CA . MET B 1 134 ? 2.32 -10.734 -18 1 93.5 134 MET B CA 1
ATOM 2491 C C . MET B 1 134 ? 1.083 -10.211 -17.297 1 93.5 134 MET B C 1
ATOM 2493 O O . MET B 1 134 ? 0.009 -10.805 -17.375 1 93.5 134 MET B O 1
ATOM 2497 N N . GLU B 1 135 ? 1.245 -9.07 -16.578 1 94.25 135 GLU B N 1
ATOM 2498 C CA . GLU B 1 135 ? 0.156 -8.445 -15.836 1 94.25 135 GLU B CA 1
ATOM 2499 C C . GLU B 1 135 ? -0.998 -8.07 -16.766 1 94.25 135 GLU B C 1
ATOM 2501 O O . GLU B 1 135 ? -2.16 -8.344 -16.453 1 94.25 135 GLU B O 1
ATOM 2506 N N . ARG B 1 136 ? -0.659 -7.457 -17.922 1 94 136 ARG B N 1
ATOM 2507 C CA . ARG B 1 136 ? -1.673 -7.012 -18.875 1 94 136 ARG B CA 1
ATOM 2508 C C . ARG B 1 136 ? -2.451 -8.195 -19.438 1 94 136 ARG B C 1
ATOM 2510 O O . ARG B 1 136 ? -3.678 -8.148 -19.531 1 94 136 ARG B O 1
ATOM 2517 N N . SER B 1 137 ? -1.778 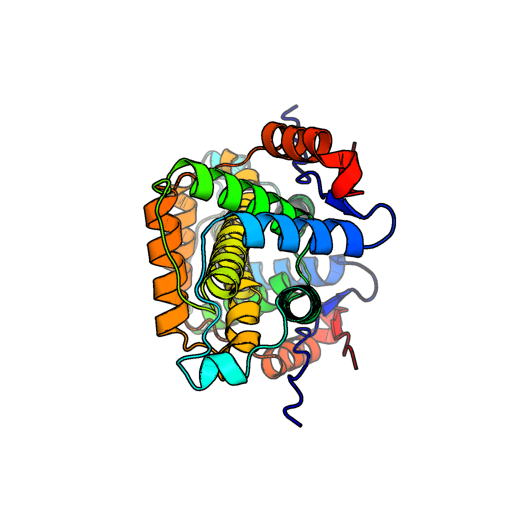-9.242 -19.891 1 93.81 137 SER B N 1
ATOM 2518 C CA . SER B 1 137 ? -2.408 -10.445 -20.422 1 93.81 137 SER B CA 1
ATOM 2519 C C . SER B 1 137 ? -3.314 -11.094 -19.375 1 93.81 137 SER B C 1
ATOM 2521 O O . SER B 1 137 ? -4.43 -11.516 -19.688 1 93.81 137 SER B O 1
ATOM 2523 N N . PHE B 1 138 ? -2.822 -11.156 -18.172 1 95.62 138 PHE B N 1
ATOM 2524 C CA . PHE B 1 138 ? -3.57 -11.734 -17.062 1 95.62 138 PHE B CA 1
ATOM 2525 C C . PHE B 1 138 ? -4.863 -10.961 -16.812 1 95.62 138 PHE B C 1
ATOM 2527 O O . PHE B 1 138 ? -5.938 -11.562 -16.719 1 95.62 138 PHE B O 1
ATOM 2534 N N . LEU B 1 139 ? -4.73 -9.641 -16.719 1 94.88 139 LEU B N 1
ATOM 2535 C CA . LEU B 1 139 ? -5.895 -8.781 -16.531 1 94.88 139 LEU B CA 1
ATOM 2536 C C . LEU B 1 139 ? -6.887 -8.938 -17.672 1 94.88 139 LEU B C 1
ATOM 2538 O O . LEU B 1 139 ? -8.102 -8.938 -17.453 1 94.88 139 LEU B O 1
ATOM 2542 N N . GLY B 1 140 ? -6.316 -9.008 -18.891 1 94.19 140 GLY B N 1
ATOM 2543 C CA . GLY B 1 140 ? -7.172 -9.219 -20.047 1 94.19 140 GLY B CA 1
ATOM 2544 C C . GLY B 1 140 ? -8 -10.484 -19.969 1 94.19 140 GLY B C 1
ATOM 2545 O O . GLY B 1 140 ? -9.211 -10.461 -20.188 1 94.19 140 GLY B O 1
ATOM 2546 N N . VAL B 1 141 ? -7.383 -11.586 -19.625 1 93.06 141 VAL B N 1
ATOM 2547 C CA . VAL B 1 141 ? -8.07 -12.867 -19.516 1 93.06 141 VAL B CA 1
ATOM 2548 C C . VAL B 1 141 ? -9.094 -12.805 -18.375 1 93.06 141 VAL B C 1
ATOM 2550 O O . VAL B 1 141 ? -10.18 -13.391 -18.484 1 93.06 141 VAL B O 1
ATOM 2553 N N . LEU B 1 142 ? -8.789 -12.07 -17.281 1 95.12 142 LEU B N 1
ATOM 2554 C CA . LEU B 1 142 ? -9.688 -11.922 -16.141 1 95.12 142 LEU B CA 1
ATOM 2555 C C . LEU B 1 142 ? -10.844 -10.992 -16.469 1 95.12 142 LEU B C 1
ATOM 2557 O O . LEU B 1 142 ? -11.805 -10.883 -15.703 1 95.12 142 LEU B O 1
ATOM 2561 N N . LYS B 1 143 ? -10.68 -10.281 -17.609 1 93.69 143 LYS B N 1
ATOM 2562 C CA . LYS B 1 143 ? -11.664 -9.281 -18 1 93.69 143 LYS B CA 1
ATOM 2563 C C . LYS B 1 143 ? -11.836 -8.219 -16.922 1 93.69 143 LYS B C 1
ATOM 2565 O O . LYS B 1 143 ? -12.953 -7.793 -16.625 1 93.69 143 LYS B O 1
ATOM 2570 N N . PHE B 1 144 ? -10.766 -8.039 -16.078 1 89.81 144 PHE B N 1
ATOM 2571 C CA . PHE B 1 144 ? -10.633 -7.008 -15.062 1 89.81 144 PHE B CA 1
ATOM 2572 C C . PHE B 1 144 ? -11.602 -7.254 -13.914 1 89.81 144 PHE B C 1
ATOM 2574 O O . PHE B 1 144 ? -12.023 -6.312 -13.234 1 89.81 144 PHE B O 1
ATOM 2581 N N . ASP B 1 145 ? -12.031 -8.484 -13.836 1 92.12 145 ASP B N 1
ATOM 2582 C CA . ASP B 1 145 ? -12.836 -8.875 -12.68 1 92.12 145 ASP B CA 1
ATOM 2583 C C . ASP B 1 145 ? -11.969 -9.078 -11.445 1 92.12 145 ASP B C 1
ATOM 2585 O O . ASP B 1 145 ? -11.578 -10.203 -11.133 1 92.12 145 ASP B O 1
ATOM 2589 N N . LEU B 1 146 ? -11.766 -8.062 -10.688 1 92.31 146 LEU B N 1
ATOM 2590 C CA . LEU B 1 146 ? -10.797 -8.086 -9.594 1 92.31 146 LEU B CA 1
ATOM 2591 C C . LEU B 1 146 ? -11.492 -8.039 -8.242 1 92.31 146 LEU B C 1
ATOM 2593 O O . LEU B 1 146 ? -10.867 -8.266 -7.207 1 92.31 146 LEU B O 1
ATOM 2597 N N . TYR B 1 147 ? -12.766 -7.805 -8.266 1 89.62 147 TYR B N 1
ATOM 2598 C CA . TYR B 1 147 ? -13.461 -7.578 -7.004 1 89.62 147 TYR B CA 1
ATOM 2599 C C . TYR B 1 147 ? -13.523 -8.859 -6.18 1 89.62 147 TYR B C 1
ATOM 2601 O O . TYR B 1 147 ? -13.961 -9.906 -6.68 1 89.62 147 TYR B O 1
ATOM 2609 N N . VAL B 1 148 ? -13.062 -8.875 -4.984 1 89.44 148 VAL B N 1
ATOM 2610 C CA . VAL B 1 148 ? -13.125 -9.977 -4.023 1 89.44 148 VAL B CA 1
ATOM 2611 C C . VAL B 1 148 ? -13.609 -9.445 -2.672 1 89.44 148 VAL B C 1
ATOM 2613 O O . VAL B 1 148 ? -12.953 -8.602 -2.059 1 89.44 148 VAL B O 1
ATOM 2616 N N . ASP B 1 149 ? -14.703 -9.875 -2.207 1 81.5 149 ASP B N 1
ATOM 2617 C CA . ASP B 1 149 ? -15.164 -9.453 -0.89 1 81.5 149 ASP B CA 1
ATOM 2618 C C . ASP B 1 149 ? -14.859 -10.516 0.164 1 81.5 149 ASP B C 1
ATOM 2620 O O . ASP B 1 149 ? -14.344 -11.586 -0.158 1 81.5 149 ASP B O 1
ATOM 2624 N N . ILE B 1 150 ? -15.18 -10.141 1.378 1 78.75 150 ILE B N 1
ATOM 2625 C CA . ILE B 1 150 ? -14.859 -11 2.51 1 78.75 150 ILE B CA 1
ATOM 2626 C C . ILE B 1 150 ? -15.633 -12.312 2.393 1 78.75 150 ILE B C 1
ATOM 2628 O O . ILE B 1 150 ? -15.125 -13.375 2.75 1 78.75 150 ILE B O 1
ATOM 2632 N N . SER B 1 151 ? -16.797 -12.188 1.978 1 84.19 151 SER B N 1
ATOM 2633 C CA . SER B 1 151 ? -17.625 -13.383 1.828 1 84.19 151 SER B CA 1
ATOM 2634 C C . SER B 1 151 ? -17.031 -14.344 0.809 1 84.19 151 SER B C 1
ATOM 2636 O O . SER B 1 151 ? -17.016 -15.562 1.025 1 84.19 151 SER B O 1
ATOM 2638 N N . GLU B 1 152 ? -16.625 -13.844 -0.327 1 88.12 152 GLU B N 1
ATOM 2639 C CA . GLU B 1 152 ? -15.992 -14.672 -1.349 1 88.12 152 GLU B CA 1
ATOM 2640 C C . GLU B 1 152 ? -14.688 -15.281 -0.84 1 88.12 152 GLU B C 1
ATOM 2642 O O . GLU B 1 152 ? -14.398 -16.453 -1.11 1 88.12 152 GLU B O 1
ATOM 2647 N N . MET B 1 153 ? -13.961 -14.477 -0.139 1 85.38 153 MET B N 1
ATOM 2648 C CA . MET B 1 153 ? -12.711 -14.977 0.428 1 85.38 153 MET B CA 1
ATOM 2649 C C . MET B 1 153 ? -12.984 -16.094 1.438 1 85.38 153 MET B C 1
ATOM 2651 O O . MET B 1 153 ? -12.32 -17.125 1.417 1 85.38 153 MET B O 1
ATOM 2655 N N . ASP B 1 154 ? -13.93 -15.82 2.232 1 80.62 154 ASP B N 1
ATOM 2656 C CA . ASP B 1 154 ? -14.312 -16.812 3.232 1 80.62 154 ASP B CA 1
ATOM 2657 C C . ASP B 1 154 ? -14.789 -18.109 2.572 1 80.62 154 ASP B C 1
ATOM 2659 O O . ASP B 1 154 ? -14.453 -19.203 3.027 1 80.62 154 ASP B O 1
ATOM 2663 N N . ARG B 1 155 ? -15.602 -17.969 1.65 1 88 155 ARG B N 1
ATOM 2664 C CA . ARG B 1 155 ? -16.109 -19.125 0.916 1 88 155 ARG B CA 1
ATOM 2665 C C . ARG B 1 155 ? -14.961 -19.922 0.295 1 88 155 ARG B C 1
ATOM 2667 O O . ARG B 1 155 ? -14.953 -21.156 0.341 1 88 155 ARG B O 1
ATOM 2674 N N . PHE B 1 156 ? -14.07 -19.266 -0.271 1 89.62 156 PHE B N 1
ATOM 2675 C CA . PHE B 1 156 ? -12.922 -19.922 -0.883 1 89.62 156 PHE B CA 1
ATOM 2676 C C . PHE B 1 156 ? -12.125 -20.703 0.157 1 89.62 156 PHE B C 1
ATOM 2678 O O . PHE B 1 156 ? -11.742 -21.859 -0.081 1 89.62 156 PHE B O 1
ATOM 2685 N N . VAL B 1 157 ? -11.867 -20.078 1.266 1 84.94 157 VAL B N 1
ATOM 2686 C CA . VAL B 1 157 ? -11.086 -20.719 2.328 1 84.94 157 VAL B CA 1
ATOM 2687 C C . VAL B 1 157 ? -11.844 -21.922 2.873 1 84.94 157 VAL B C 1
ATOM 2689 O O . VAL B 1 157 ? -11.242 -22.969 3.121 1 84.94 157 VAL B O 1
ATOM 2692 N N . GLU B 1 158 ? -13.094 -21.719 3.041 1 84.31 158 GLU B N 1
ATOM 2693 C CA . GLU B 1 158 ? -13.914 -22.797 3.553 1 84.31 158 GLU B CA 1
ATOM 2694 C C . GLU B 1 158 ? -13.938 -23.984 2.58 1 84.31 158 GLU B C 1
ATOM 2696 O O . GLU B 1 158 ? -13.867 -25.141 2.998 1 84.31 158 GLU B O 1
ATOM 2701 N N . GLU B 1 159 ? -14.094 -23.719 1.358 1 88.69 159 GLU B N 1
ATOM 2702 C CA . GLU B 1 159 ? -14.156 -24.75 0.323 1 88.69 159 GLU B CA 1
ATOM 2703 C C . GLU B 1 159 ? -12.844 -25.516 0.224 1 88.69 159 GLU B C 1
ATOM 2705 O O . GLU B 1 159 ? -12.836 -26.688 -0.159 1 88.69 159 GLU B O 1
ATOM 2710 N N . HIS B 1 160 ? -11.789 -24.859 0.622 1 84.88 160 HIS B N 1
ATOM 2711 C CA . HIS B 1 160 ? -10.484 -25.484 0.458 1 84.88 160 HIS B CA 1
ATOM 2712 C C . HIS B 1 160 ? -9.766 -25.641 1.799 1 84.88 160 HIS B C 1
ATOM 2714 O O . HIS B 1 160 ? -8.539 -25.703 1.85 1 84.88 160 HIS B O 1
ATOM 2720 N N . GLN B 1 161 ? -10.438 -25.547 2.861 1 74.12 161 GLN B N 1
ATOM 2721 C CA . GLN B 1 161 ? -9.922 -25.5 4.223 1 74.12 161 GLN B CA 1
ATOM 2722 C C . GLN B 1 161 ? -8.953 -26.641 4.48 1 74.12 161 GLN B C 1
ATOM 2724 O O . GLN B 1 161 ? -7.922 -26.453 5.137 1 74.12 161 GLN B O 1
ATOM 2729 N N . GLU B 1 162 ? -9.266 -27.766 3.998 1 72.5 162 GLU B N 1
ATOM 2730 C CA . GLU B 1 162 ? -8.406 -28.922 4.215 1 72.5 162 GLU B CA 1
ATOM 2731 C C . GLU B 1 162 ? -7.027 -28.719 3.586 1 72.5 162 GLU B C 1
ATOM 2733 O O . GLU B 1 162 ? -6.027 -29.25 4.078 1 72.5 162 GLU B O 1
ATOM 2738 N N . SER B 1 163 ? -6.996 -27.922 2.574 1 74.62 163 SER B N 1
ATOM 2739 C CA . SER B 1 163 ? -5.766 -27.734 1.812 1 74.62 163 SER B CA 1
ATOM 2740 C C . SER B 1 163 ? -5.039 -26.469 2.26 1 74.62 163 SER B C 1
ATOM 2742 O O . SER B 1 163 ? -3.809 -26.406 2.227 1 74.62 163 SER B O 1
ATOM 2744 N N . LEU B 1 164 ? -5.676 -25.484 2.736 1 76.88 164 LEU B N 1
ATOM 2745 C CA . LEU B 1 164 ? -5.102 -24.156 2.934 1 76.88 164 LEU B CA 1
ATOM 2746 C C . LEU B 1 164 ? -4.645 -23.969 4.379 1 76.88 164 LEU B C 1
ATOM 2748 O O . LEU B 1 164 ? -3.656 -23.281 4.637 1 76.88 164 LEU B O 1
ATOM 2752 N N . GLU B 1 165 ? -5.207 -24.641 5.406 1 71.69 165 GLU B N 1
ATOM 2753 C CA . GLU B 1 165 ? -4.953 -24.5 6.84 1 71.69 165 GLU B CA 1
ATOM 2754 C C . GLU B 1 165 ? -4.902 -23.031 7.246 1 71.69 165 GLU B C 1
ATOM 2756 O O . GLU B 1 165 ? -3.936 -22.594 7.871 1 71.69 165 GLU B O 1
ATOM 2761 N N . LEU B 1 166 ? -5.891 -22.297 6.754 1 75.19 166 LEU B N 1
ATOM 2762 C CA . LEU B 1 166 ? -6.004 -20.875 7.09 1 75.19 166 LEU B CA 1
ATOM 2763 C C . LEU B 1 166 ? -7.172 -20.641 8.039 1 75.19 166 LEU B C 1
ATOM 2765 O O . LEU B 1 166 ? -8.086 -21.453 8.125 1 75.19 166 LEU B O 1
ATOM 2769 N N . GLU B 1 167 ? -7.008 -19.625 8.93 1 66.88 167 GLU B N 1
ATOM 2770 C CA . GLU B 1 167 ? -8.109 -19.188 9.781 1 66.88 167 GLU B CA 1
ATOM 2771 C C . GLU B 1 167 ? -8.391 -17.703 9.609 1 66.88 167 GLU B C 1
ATOM 2773 O O . GLU B 1 167 ? -7.465 -16.906 9.422 1 66.88 167 GLU B O 1
ATOM 2778 N N . LEU B 1 168 ? -9.633 -17.422 9.312 1 61.75 168 LEU B N 1
ATOM 2779 C CA . LEU B 1 168 ? -10.055 -16.031 9.297 1 61.75 168 LEU B CA 1
ATOM 2780 C C . LEU B 1 168 ? -10.008 -15.43 10.695 1 61.75 168 LEU B C 1
ATOM 2782 O O . LEU B 1 168 ? -10.539 -16.016 11.641 1 61.75 168 LEU B O 1
ATOM 2786 N N . MET B 1 169 ? -9 -14.508 10.938 1 50.94 169 MET B N 1
ATOM 2787 C CA . MET B 1 169 ? -9.031 -13.852 12.242 1 50.94 169 MET B CA 1
ATOM 2788 C C . MET B 1 169 ? -10.102 -12.773 12.289 1 50.94 169 MET B C 1
ATOM 2790 O O . MET B 1 169 ? -10.133 -11.883 11.445 1 50.94 169 MET B O 1
ATOM 2794 N N . SER B 1 170 ? -11.328 -13.062 12.609 1 48.16 170 SER B N 1
ATOM 2795 C CA . SER B 1 170 ? -12.359 -12.078 12.906 1 48.16 170 SER B CA 1
ATOM 2796 C C . SER B 1 170 ? -11.883 -11.07 13.945 1 48.16 170 SER B C 1
ATOM 2798 O O . SER B 1 170 ? -11.391 -11.453 15.008 1 48.16 170 SER B O 1
ATOM 2800 N N . MET B 1 171 ? -11.18 -10.039 13.648 1 37.06 171 MET B N 1
ATOM 2801 C CA . MET B 1 171 ? -11.062 -9.086 14.742 1 37.06 171 MET B CA 1
ATOM 2802 C C . MET B 1 171 ? -12.438 -8.586 15.188 1 37.06 171 MET B C 1
ATOM 2804 O O . MET B 1 171 ? -13.172 -7.996 14.391 1 37.06 171 MET B O 1
ATOM 2808 N N . VAL B 1 172 ? -13.141 -9.18 15.953 1 31.88 172 VAL B N 1
ATOM 2809 C CA . VAL B 1 172 ? -14.227 -8.609 16.734 1 31.88 172 VAL B CA 1
ATOM 2810 C C . VAL B 1 172 ? -13.742 -7.367 17.484 1 31.88 172 VAL B C 1
ATOM 2812 O O . VAL B 1 172 ? -12.633 -7.367 18.031 1 31.88 172 VAL B O 1
#

Sequence (344 aa):
MMMVTETTSPTLTFRSSPEPLLSYMVSNIDDLVQCSKERRYYQHMLLPDLPTFIKLVYQKCHLTPTVLVIGLIYLERLKKNLPDQAQGEYDTPYKLFLAAMIVATKYIEDYASHAVSIYRIVAPLYTSRELNEMERSFLGVLKFDLYVDISEMDRFVEEHQESLELELMSMVMMMVTETTSPTLTFRSSPEPLLSYMVSNIDDLVQCSKERRYYQHMLLPDLPTFIKLVYQKCHLTPTVLVIGLIYLERLKKNLPDQAQGEYDTPYKLFLAAMIVATKYIEDYASHAVSIYRIVAPLYTSRELNEMERSFLGVLKFDLYVDISEMDRFVEEHQESLELELMSMV

Radius of gyration: 23.29 Å; Cα contacts (8 Å, |Δi|>4): 372; chains: 2; bounding box: 50×66×50 Å

Organism: NCBI:txid747725

Foldseek 3Di:
DPPPVPCPPPFDDDPPDCLVLLVVLLVLLPPQAAEDQDDPDPVSVVDDDPSVLSVVCCVVVVDGPQLSVQLSVVSVVVSVVDDPHHYYYNCSSVVSSVVSSVVSVVVCCVVVPVVVVVCVVCCVPDPPVRVVVVVVVVCVVVVVPDDDDPVNVVVVCVVCVVPPVDDDPPPD/DPPPVPCPPPFDDDPPDCLVLLVVLQVLLPPQAAEDQDDPDPVSVVDDDPSVLSVVCCVVVVDGPQLSVQLSVVSVVVSVVDDPHHYYYNCSSVVSSVVSSVVSVVVCCVVVPVVVVVCVVCCVPDPPVRVVVVVVVVCVVVVVPDDDDPVNVVVVCVVCVVPPVDDDPPPD

Solvent-accessible surface area (backbone atoms only — not comparable to full-atom values): 19370 Å² total; per-residue (Å²): 129,80,70,72,71,73,71,64,65,70,47,46,39,67,69,82,53,68,58,45,38,53,50,44,50,42,56,54,45,64,67,58,50,54,51,42,86,58,70,84,47,72,58,51,70,70,52,66,58,67,64,58,46,53,51,46,52,38,61,78,42,63,61,50,58,50,38,52,51,48,16,50,52,51,51,52,51,31,47,73,60,48,65,93,80,47,72,38,51,53,58,41,54,59,46,52,51,50,25,30,43,40,52,27,38,51,52,48,49,62,70,63,27,54,46,53,44,49,51,61,73,41,40,90,70,42,50,71,68,56,49,52,48,40,37,50,54,48,40,56,58,40,66,69,69,73,87,75,51,69,66,58,52,48,50,53,46,63,76,38,34,92,49,36,44,62,40,78,44,74,80,123,131,82,71,72,70,74,72,64,66,70,47,47,39,66,71,82,51,66,58,46,37,53,51,46,49,44,56,53,44,64,67,60,49,56,51,43,85,57,70,86,47,73,58,51,70,69,51,67,57,68,65,58,46,52,50,48,52,39,61,77,41,61,63,49,59,50,38,52,50,47,16,50,52,48,50,52,51,33,49,71,59,48,66,93,80,48,71,39,52,55,59,41,54,60,47,52,50,51,25,31,45,40,53,28,39,51,49,48,50,61,69,61,27,52,44,54,44,48,50,62,73,42,40,91,69,40,50,70,68,54,49,51,48,40,38,50,53,48,39,57,56,40,66,68,68,72,87,76,51,68,67,59,51,48,48,52,45,62,77,38,34,91,49,37,45,61,39,78,42,73,80,123

pLDDT: mean 83.56, std 16.67, range [17.39, 97.12]

Secondary structure (DSSP, 8-state):
----------EEEESS-SHHHHHHHHHHHHTTSEE-----SHHHHH---HHHHHHHHHHHTT--HHHHHHHHHHHHHHHHHS-TT-EE-TTHHHHHHHHHHHHHHHHHHHHH-HHHHHHHHHTTTS-HHHHHHHHHHHHHHHTT-----HHHHHHHHHHTHHHH-EEEE---/----------EEEESS-SHHHHHHHHHHHHTTSEE-----SHHHHH---HHHHHHHHHHHTT--HHHHHHHHHHHHHHHHHS-TT-EE-TTHHHHHHHHHHHHHHHHHHHHH-HHHHHHHHHTTTS-HHHHHHHHHHHHHHHTT-----HHHHHHHHHHTHHHH-EEEE---

InterPro domains:
  IPR006671 Cyclin, N-terminal [PF00134] (43-146)
  IPR013922 Cyclin PHO80-like [PTHR15615] (7-162)
  IPR036915 Cyclin-like superfamily [SSF47954] (45-146)